Protein 3QU6 (pdb70)

Nearest PDB structures (foldseek):
  3qu6-assembly3_C  TM=1.010E+00  e=2.571E-21  Homo sapiens
  3qu6-assembly2_B  TM=9.952E-01  e=6.550E-20  Homo sapiens
  2pi0-assembly1_A  TM=9.527E-01  e=9.400E-17  Homo sapiens
  2o6g-assembly1_H  TM=9.523E-01  e=8.236E-17  Homo sapiens
  2pi0-assembly1_C  TM=9.568E-01  e=4.904E-16  Homo sapiens

GO terms:
  GO:0005634 nucleus (C, IDA)
  GO:0001216 DNA-binding transcription activator activity (F, IDA)
  GO:0003700 DNA-binding transcription factor activity (F, IDA)
  GO:0009299 mRNA transcription (P, IDA)
  GO:0140374 antiviral innate immune response (P, IDA)
  GO:0032481 positive regulation of type I interferon production (P, IDA)
  GO:0002753 cytoplasmic pattern recognition receptor signaling pathway (P, IDA)
  GO:0005515 protein binding (F, IDA)
  GO:0000785 chromatin (C, IDA)
  GO:0034142 toll-like receptor 4 signaling pathway (P, IDA)
  GO:0005737 cytoplasm (C, IDA)
  GO:0042803 protein homodimerization activity (F, IDA)
  GO:0043565 sequence-specific DNA binding (F, IDA)
  GO:0003700 DNA-binding transcription factor activity (F, IC)
  GO:0140896 cGAS/STING signaling pathway (P, TAS)
  GO:0001228 DNA-binding transcription activator activity, RNA polymerase II-specific (F, TAS)
  GO:1900017 positive regulation of cytokine production involved in inflammatory response (P, TAS)
  GO:0000978 RNA polymerase II cis-regulatory region sequence-specific DNA binding (F, IDA)
  GO:0000981 DNA-binding transcription factor activity, RNA polymerase II-specific (F, IDA)
  GO:0045944 positive regulation of transcription by RNA polymerase II (P, IDA)

Organism: Homo sapiens (NCBI:txid9606)

Radius of gyration: 22.04 Å; Cα contacts (8 Å, |Δi|>4): 450; chains: 3; bounding box: 54×50×56 Å

InterPro domains:
  IPR001346 Interferon regulatory factor, DNA-binding domain [PF00605] (8-110)
  IPR001346 Interferon regulatory factor, DNA-binding domain [PR00267] (7-26)
  IPR001346 Interferon regulatory factor, DNA-binding domain [PR00267] (33-46)
  IPR001346 Interferon regulatory factor, DNA-binding domain [PR00267] (50-67)
  IPR001346 Interferon regulatory factor, DNA-binding domain [PR00267] (73-95)
  IPR001346 Interferon regulatory factor, DNA-binding domain [PS51507] (5-111)
  IPR001346 Interferon regulatory factor, DNA-binding domain [SM00348] (1-112)
  IPR001346 Interferon regulatory factor, DNA-binding domain [cd00103] (5-110)
  IPR008984 SMAD/FHA domain superfamily [SSF49879] (189-426)
  IPR017855 SMAD-like domain superfamily [G3DSA:2.60.200.10] (187-427)
  IPR019471 Interferon regulatory factor-3 [PF10401] (202-379)
  IPR019471 Interferon regulatory factor-3 [SM01243] (201-380)
  IPR019817 Interferon regulatory factor, conserved site [PS00601] (26-58)
  IPR036388 Winged helix-like DNA-binding domain superfamily [G3DSA:1.10.10.10] (1-111)
  IPR036390 Winged helix DNA-binding domain superfamily [SSF46785] (4-111)

Secondary structure (P-SEA, 3-state):
ccccaaaaaaaaaaccccccccccccccccccccccccccaaaaaaaaacccccccccccaaaaaaaaaaaaaacccccccccccccccccbbbbbcc/cccaaaaaaaaaaaccccccccccccccccccccccccccaaaaaaaaacccccccccccaaaaaaaaaaaaaacccccccccccccccccbbbbbcc/cccaaaaaaaaaaacccccccccccccccccccccccccaaaaaaaaacccccccccccaaaaaaaaaaaaaccccccccccccccccccbbbbbcc

Sequence (293 aa):
KPRILPWLVSQLDLGQLEGVAWVNKSRTRFRIPWKHEDFGIFQAWAEATGAYVPGRDKPDLPTWKRNFRSAMNRKEGLRLAED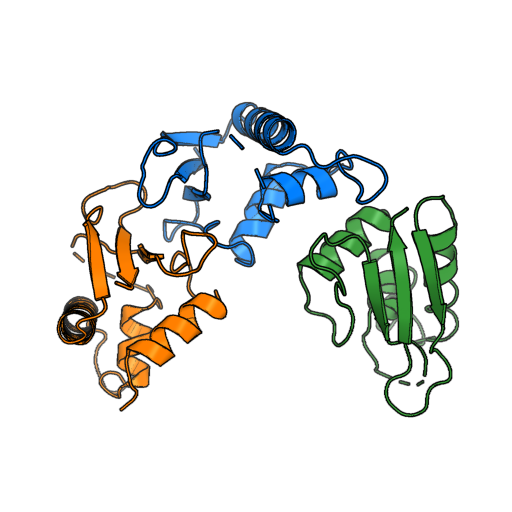RSKDPHDPHKIYEFVKPRILPWLVSQLDLGQLEGVAWVNKSRTRFRIPWKHEDFGIFQAWAEATGAYVPGRDKPDLPTWKRNFRSAMNRKEGLRLAEDRSKDPHDPHKIYEFVKPRILPWLVSQLDLGQLEGVAWVNKSRTRFRIPWKEDFGIFQAWAEATGAYVPGRDKPDLPTWKRRNFRSAMNRKEGLRLAEDRSKDPHDPHKIYEFV

Solvent-accessible surface area: 16166 Å² total; per-residue (Å²): 127,56,157,9,39,79,36,0,51,48,32,6,76,94,32,92,33,102,8,5,8,8,29,28,148,84,119,52,42,0,5,0,45,9,62,165,134,94,51,19,3,8,20,21,16,4,13,34,59,30,53,13,11,4,35,145,48,82,106,58,66,88,35,17,35,139,62,0,76,56,24,0,80,202,52,165,26,15,125,59,14,20,81,58,4,136,22,106,56,1,29,2,7,0,2,38,51,126,129,58,132,11,50,78,36,0,51,50,40,7,76,114,32,122,31,102,8,5,10,9,28,29,114,80,121,53,51,0,5,0,45,6,107,110,110,67,146,21,3,10,22,24,19,5,78,42,44,38,59,19,63,91,82,151,47,81,103,60,55,86,36,20,26,126,64,0,100,55,24,3,94,192,49,169,29,19,120,77,16,20,87,67,8,99,19,102,49,2,26,1,21,0,16,43,52,115,140,49,184,26,31,32,34,0,3,51,35,7,60,71,47,127,34,173,30,4,45,41,64,36,96,68,72,32,81,0,48,0,46,12,107,163,104,136,21,1,17,19,26,15,5,75,48,61,39,54,18,64,90,85,149,44,87,93,59,57,99,38,18,34,152,56,0,113,65,25,4,97,79,174,95,22,22,117,80,40,74,81,67,10,188,44,117,161,68,40,24,6,19,12,31,5,85

B-factor: mean 37.5, std 9.65, range [16.89, 73.1]

CATH classification: 1.10.10.10

Structure (mmCIF, N/CA/C/O backbone):
data_3QU6
#
_entry.id   3QU6
#
_cell.length_a   64.908
_cell.length_b   64.908
_cell.length_c   157.621
_cell.angle_alpha   90.00
_cell.angle_beta   90.00
_cell.angle_gamma   120.00
#
_symmetry.space_group_name_H-M   'P 32 2 1'
#
loop_
_entity.id
_entity.type
_entity.pdbx_description
1 polymer 'IRF3 protein'
2 non-polymer 'ZINC ION'
3 non-polymer 'CHLORIDE ION'
4 non-polymer 'SODIUM ION'
5 water water
#
loop_
_atom_site.group_PDB
_atom_site.id
_atom_site.type_symbol
_atom_site.label_atom_id
_atom_site.label_alt_id
_atom_site.label_comp_id
_atom_site.label_asym_id
_atom_site.label_entity_id
_atom_site.label_seq_id
_atom_site.pdbx_PDB_ins_code
_atom_site.Cartn_x
_atom_site.Cartn_y
_atom_site.Cartn_z
_atom_site.occupancy
_atom_site.B_iso_or_equiv
_atom_site.auth_seq_id
_atom_site.auth_comp_id
_atom_site.auth_asym_id
_atom_site.auth_atom_id
_atom_site.pdbx_PDB_model_num
ATOM 1 C CA . LYS A 1 8 ? 19.725 25.446 30.524 1.00 49.48 5 LYS A CA 1
ATOM 2 C C . LYS A 1 8 ? 20.989 24.591 30.395 1.00 55.99 5 LYS A C 1
ATOM 3 O O . LYS A 1 8 ? 22.012 24.897 31.014 1.00 54.13 5 LYS A O 1
ATOM 5 N N . PRO A 1 9 ? 20.926 23.519 29.580 1.00 50.08 6 PRO A N 1
ATOM 6 C CA . PRO A 1 9 ? 22.053 22.581 29.482 1.00 44.88 6 PRO A CA 1
ATOM 7 C C . PRO A 1 9 ? 23.187 23.167 28.674 1.00 39.25 6 PRO A C 1
ATOM 8 O O . PRO A 1 9 ? 22.958 24.032 27.827 1.00 38.11 6 PRO A O 1
ATOM 12 N N . ARG A 1 10 ? 24.397 22.692 28.941 1.00 36.98 7 ARG A N 1
ATOM 13 C CA . ARG A 1 10 ? 25.571 23.131 28.211 1.00 34.92 7 ARG A CA 1
ATOM 14 C C . ARG A 1 10 ? 25.949 22.051 27.217 1.00 33.80 7 ARG A C 1
ATOM 15 O O . ARG A 1 10 ? 25.945 20.860 27.529 1.00 33.29 7 ARG A O 1
ATOM 23 N N . ILE A 1 11 ? 26.280 22.482 26.013 1.00 35.53 8 ILE A N 1
ATOM 24 C CA . ILE A 1 11 ? 26.470 21.580 24.905 1.00 32.35 8 ILE A CA 1
ATOM 25 C C . ILE A 1 11 ? 27.535 20.512 25.166 1.00 32.16 8 ILE A C 1
ATOM 26 O O . ILE A 1 11 ? 27.332 19.351 24.816 1.00 29.77 8 ILE A O 1
ATOM 31 N N . LEU A 1 12 ? 28.662 20.881 25.775 1.00 28.87 9 LEU A N 1
ATOM 32 C CA . LEU A 1 12 ? 29.759 19.918 25.927 1.00 28.14 9 LEU A CA 1
ATOM 33 C C . LEU A 1 12 ? 29.477 18.710 26.841 1.00 31.32 9 LEU A C 1
ATOM 34 O O . LEU A 1 12 ? 29.672 17.563 26.430 1.00 27.54 9 LEU A O 1
ATOM 39 N N . PRO A 1 13 ? 29.063 18.962 28.095 1.00 32.91 10 PRO A N 1
ATOM 40 C CA . PRO A 1 13 ? 28.731 17.840 28.987 1.00 28.32 10 PRO A CA 1
ATOM 41 C C . PRO A 1 13 ? 27.569 17.008 28.448 1.00 26.19 10 PRO A C 1
ATOM 42 O O . PRO A 1 13 ? 27.558 15.770 28.594 1.00 20.37 10 PRO A O 1
ATOM 46 N N . TRP A 1 14 ? 26.604 17.694 27.837 1.00 24.52 11 TRP A N 1
ATOM 47 C CA . TRP A 1 14 ? 25.414 17.048 27.266 1.00 27.79 11 TRP A CA 1
ATOM 48 C C . TRP A 1 14 ? 25.808 16.159 26.100 1.00 25.35 11 TRP A C 1
ATOM 49 O O . TRP A 1 14 ? 25.299 15.061 25.947 1.00 26.73 11 TRP A O 1
ATOM 60 N N . LEU A 1 15 ? 26.746 16.640 25.301 1.00 23.87 12 LEU A N 1
ATOM 61 C CA . LEU A 1 15 ? 27.191 15.923 24.126 1.00 27.47 12 LEU A CA 1
ATOM 62 C C . LEU A 1 15 ? 27.982 14.690 24.550 1.00 25.23 12 LEU A C 1
ATOM 63 O O . LEU A 1 15 ? 27.751 13.591 24.067 1.00 21.09 12 LEU A O 1
ATOM 68 N N . VAL A 1 16 ? 28.922 14.883 25.461 1.00 23.01 13 VAL A N 1
ATOM 69 C CA . VAL A 1 16 ? 29.728 13.780 25.941 1.00 23.62 13 VAL A CA 1
ATOM 70 C C . VAL A 1 16 ? 28.835 12.706 26.548 1.00 22.98 13 VAL A C 1
ATOM 71 O O . VAL A 1 16 ? 29.092 11.523 26.424 1.00 23.23 13 VAL A O 1
ATOM 75 N N . SER A 1 17 ? 27.769 13.128 27.199 1.00 22.73 14 SER A N 1
ATOM 76 C CA . SER A 1 17 ? 26.861 12.172 27.796 1.00 24.83 14 SER A CA 1
ATOM 77 C C . SER A 1 17 ? 26.113 11.393 26.707 1.00 26.17 14 SER A C 1
ATOM 78 O O . SER A 1 17 ? 26.070 10.164 26.755 1.00 27.59 14 SER A O 1
ATOM 81 N N . GLN A 1 18 ? 25.549 12.094 25.719 1.00 24.10 15 GLN A N 1
ATOM 82 C CA . GLN A 1 18 ? 24.865 11.433 24.600 1.00 23.51 15 GLN A CA 1
ATOM 83 C C . GLN A 1 18 ? 25.763 10.381 23.950 1.00 23.26 15 GLN A C 1
ATOM 84 O O . GLN A 1 18 ? 25.303 9.314 23.574 1.00 24.88 15 GLN A O 1
ATOM 90 N N . LEU A 1 19 ? 27.048 10.690 23.844 1.00 20.76 16 LEU A N 1
ATOM 91 C CA . LEU A 1 19 ? 28.004 9.827 23.183 1.00 20.04 16 LEU A CA 1
ATOM 92 C C . LEU A 1 19 ? 28.371 8.620 24.023 1.00 24.87 16 LEU A C 1
ATOM 93 O O . LEU A 1 19 ? 28.502 7.533 23.480 1.00 27.32 16 LEU A O 1
ATOM 98 N N . ASP A 1 20 ? 28.557 8.816 25.330 1.00 22.24 17 ASP A N 1
ATOM 99 C CA . ASP A 1 20 ? 28.881 7.725 26.257 1.00 28.14 17 ASP A CA 1
ATOM 100 C C . ASP A 1 20 ? 27.735 6.736 26.313 1.00 24.80 17 ASP A C 1
ATOM 101 O O . ASP A 1 20 ? 27.968 5.527 26.320 1.00 25.45 17 ASP A O 1
ATOM 106 N N . LEU A 1 21 ? 26.506 7.258 26.348 1.00 22.88 18 LEU A N 1
ATOM 107 C CA . LEU A 1 21 ? 25.294 6.437 26.344 1.00 24.00 18 LEU A CA 1
ATOM 108 C C . LEU A 1 21 ? 25.102 5.636 25.054 1.00 28.42 18 LEU A C 1
ATOM 109 O O . LEU A 1 21 ? 24.634 4.498 25.085 1.00 27.77 18 LEU A O 1
ATOM 114 N N . GLY A 1 22 ? 25.431 6.237 23.916 1.00 24.28 19 GLY A N 1
ATOM 115 C CA . GLY A 1 22 ? 25.404 5.517 22.655 1.00 26.26 19 GLY A CA 1
ATOM 116 C C . GLY A 1 22 ? 24.022 5.103 22.167 1.00 26.65 19 GLY A C 1
ATOM 117 O O . GLY A 1 22 ? 23.885 4.111 21.467 1.00 30.51 19 GLY A O 1
ATOM 118 N N . GLN A 1 23 ? 23.003 5.876 22.517 1.00 27.82 20 GLN A N 1
ATOM 119 C CA . GLN A 1 23 ? 21.626 5.567 22.145 1.00 33.90 20 GLN A CA 1
ATOM 120 C C . GLN A 1 23 ? 21.156 6.208 20.838 1.00 38.69 20 GLN A C 1
ATOM 121 O O . GLN A 1 23 ? 20.058 5.909 20.362 1.00 36.06 20 GLN A O 1
ATOM 127 N N . LEU A 1 24 ? 21.958 7.102 20.270 1.00 32.67 21 LEU A N 1
ATOM 128 C CA . LEU A 1 24 ? 21.571 7.769 19.026 1.00 30.31 21 LEU A CA 1
ATOM 129 C C . LEU A 1 24 ? 22.286 7.121 17.844 1.00 26.23 21 LEU A C 1
ATOM 130 O O . LEU A 1 24 ? 23.507 7.032 17.810 1.00 26.92 21 LEU A O 1
ATOM 135 N N . GLU A 1 25 ? 21.514 6.674 16.877 1.00 26.65 22 GLU A N 1
ATOM 136 C CA . GLU A 1 25 ? 22.051 5.978 15.730 1.00 30.08 22 GLU A CA 1
ATOM 137 C C . GLU A 1 25 ? 23.019 6.872 14.957 1.00 29.30 22 GLU A C 1
ATOM 138 O O . GLU A 1 25 ? 22.667 7.993 14.576 1.00 22.32 22 GLU A O 1
ATOM 144 N N . GLY A 1 26 ? 24.230 6.356 14.722 1.00 27.22 23 GLY A N 1
ATOM 145 C CA . GLY A 1 26 ? 25.231 7.044 13.925 1.00 23.03 23 GLY A CA 1
ATOM 146 C C . GLY A 1 26 ? 26.005 8.064 14.739 1.00 23.25 23 GLY A C 1
ATOM 147 O O . GLY A 1 26 ? 27.018 8.586 14.270 1.00 19.47 23 GLY A O 1
ATOM 148 N N . VAL A 1 27 ? 25.536 8.346 15.958 1.00 22.52 24 VAL A N 1
ATOM 149 C CA . VAL A 1 27 ? 26.225 9.301 16.838 1.00 26.06 24 VAL A CA 1
ATOM 150 C C . VAL A 1 27 ? 27.168 8.549 17.781 1.00 22.03 24 VAL A C 1
ATOM 151 O O . VAL A 1 27 ? 26.732 7.874 18.706 1.00 23.85 24 VAL A O 1
ATOM 155 N N . ALA A 1 28 ? 28.463 8.662 17.539 1.00 17.58 25 ALA A N 1
ATOM 156 C CA . ALA A 1 28 ? 29.396 7.777 18.207 1.00 21.91 25 ALA A CA 1
ATOM 157 C C . ALA A 1 28 ? 30.795 8.364 18.298 1.00 25.12 25 ALA A C 1
ATOM 158 O O . ALA A 1 28 ? 31.207 9.101 17.419 1.00 22.64 25 ALA A O 1
ATOM 160 N N . TRP A 1 29 ? 31.524 8.009 19.351 1.00 22.87 26 TRP A N 1
ATOM 161 C CA . TRP A 1 29 ? 32.963 8.196 19.400 1.00 22.93 26 TRP A CA 1
ATOM 162 C C . TRP A 1 29 ? 33.585 7.407 18.264 1.00 27.83 26 TRP A C 1
ATOM 163 O O . TRP A 1 29 ? 33.116 6.317 17.934 1.00 29.74 26 TRP A O 1
ATOM 174 N N . VAL A 1 30 ? 34.580 7.977 17.602 1.00 23.19 27 VAL A N 1
ATOM 175 C CA . VAL A 1 30 ? 35.338 7.219 16.612 1.00 28.98 27 VAL A CA 1
ATOM 176 C C . VAL A 1 30 ? 36.770 6.842 16.994 1.00 29.11 27 VAL A C 1
ATOM 177 O O . VAL A 1 30 ? 37.453 6.161 16.243 1.00 30.54 27 VAL A O 1
ATOM 181 N N . ASN A 1 31 ? 37.236 7.305 18.142 1.00 29.06 28 ASN A N 1
ATOM 182 C CA . ASN A 1 31 ? 38.541 6.863 18.618 1.00 31.97 28 ASN A CA 1
ATOM 183 C C . ASN A 1 31 ? 38.484 6.307 20.040 1.00 30.91 28 ASN A C 1
ATOM 184 O O . ASN A 1 31 ? 37.520 6.523 20.769 1.00 30.41 28 ASN A O 1
ATOM 189 N N . LYS A 1 32 ? 39.500 5.553 20.427 1.00 31.86 29 LYS A N 1
ATOM 190 C CA . LYS A 1 32 ? 39.431 4.863 21.706 1.00 37.25 29 LYS A CA 1
ATOM 191 C C . LYS A 1 32 ? 39.571 5.831 22.875 1.00 34.11 29 LYS A C 1
ATOM 192 O O . LYS A 1 32 ? 39.005 5.611 23.939 1.00 32.67 29 LYS A O 1
ATOM 198 N N . SER A 1 33 ? 40.306 6.916 22.666 1.00 33.41 30 SER A N 1
ATOM 199 C CA . SER A 1 33 ? 40.496 7.893 23.729 1.00 36.00 30 SER A CA 1
ATOM 200 C C . SER A 1 33 ? 39.265 8.784 23.931 1.00 32.21 30 SER A C 1
ATOM 201 O O . SER A 1 33 ? 39.176 9.499 24.920 1.00 31.00 30 SER A O 1
ATOM 204 N N . ARG A 1 34 ? 38.315 8.708 23.004 1.00 27.79 31 ARG A N 1
ATOM 205 C CA . ARG A 1 34 ? 37.073 9.474 23.082 1.00 28.13 31 ARG A CA 1
ATOM 206 C C . ARG A 1 34 ? 37.308 10.980 23.096 1.00 32.97 31 ARG A C 1
ATOM 207 O O . ARG A 1 34 ? 36.748 11.702 23.932 1.00 31.35 31 ARG A O 1
ATOM 215 N N . THR A 1 35 ? 38.200 11.431 22.224 1.00 29.77 32 THR A N 1
ATOM 216 C CA . THR A 1 35 ? 38.270 12.832 21.865 1.00 31.15 32 THR A CA 1
ATOM 217 C C . THR A 1 35 ? 37.661 13.179 20.500 1.00 29.68 32 THR A C 1
ATOM 218 O O . THR A 1 35 ? 37.601 14.349 20.134 1.00 32.25 32 THR A O 1
ATOM 222 N N . ARG A 1 36 ? 37.201 12.177 19.757 1.00 26.45 33 ARG A N 1
ATOM 223 C CA . ARG A 1 36 ? 36.689 12.409 18.410 1.00 25.52 33 ARG A CA 1
ATOM 224 C C . ARG A 1 36 ? 35.386 11.632 18.119 1.00 25.82 33 ARG A C 1
ATOM 225 O O . ARG A 1 36 ? 35.291 10.450 18.401 1.00 25.27 33 ARG A O 1
ATOM 233 N N . PHE A 1 37 ? 34.395 12.302 17.534 1.00 26.62 34 PHE A N 1
ATOM 234 C CA . PHE A 1 37 ? 33.088 11.696 17.300 1.00 23.10 34 PHE A CA 1
ATOM 235 C C . PHE A 1 37 ? 32.374 12.088 15.992 1.00 20.86 34 PHE A C 1
ATOM 236 O O . PHE A 1 37 ? 32.683 13.098 15.364 1.00 24.37 34 PHE A O 1
ATOM 244 N N . ARG A 1 38 ? 31.384 11.281 15.626 1.00 22.09 35 ARG A N 1
ATOM 245 C CA . ARG A 1 38 ? 30.671 11.376 14.357 1.00 22.45 35 ARG A CA 1
ATOM 246 C C . ARG A 1 38 ? 29.259 11.837 14.599 1.00 21.64 35 ARG A C 1
ATOM 247 O O . ARG A 1 38 ? 28.632 11.413 15.560 1.00 23.01 35 ARG A O 1
ATOM 255 N N . ILE A 1 39 ? 28.783 12.746 13.756 1.00 24.72 36 ILE A N 1
ATOM 256 C CA . ILE A 1 39 ? 27.376 13.134 13.700 1.00 25.79 36 ILE A CA 1
ATOM 257 C C . ILE A 1 39 ? 26.803 12.859 12.294 1.00 28.89 36 ILE A C 1
ATOM 258 O O . ILE A 1 39 ? 27.307 13.418 11.329 1.00 27.36 36 ILE A O 1
ATOM 263 N N . PRO A 1 40 ? 25.767 12.001 12.160 1.00 27.22 37 PRO A N 1
ATOM 264 C CA . PRO A 1 40 ? 25.232 11.859 10.800 1.00 27.84 37 PRO A CA 1
ATOM 265 C C . PRO A 1 40 ? 24.688 13.208 10.325 1.00 30.99 37 PRO A C 1
ATOM 266 O O . PRO A 1 40 ? 23.930 13.828 11.068 1.00 34.94 37 PRO A O 1
ATOM 270 N N . TRP A 1 41 ? 25.084 13.675 9.143 1.00 31.39 38 TRP A N 1
ATOM 271 C CA . TRP A 1 41 ? 24.705 15.022 8.720 1.00 37.00 38 TRP A CA 1
ATOM 272 C C . TRP A 1 41 ? 24.336 15.117 7.234 1.00 38.03 38 TRP A C 1
ATOM 273 O O . TRP A 1 41 ? 25.203 14.980 6.373 1.00 37.94 38 TRP A O 1
ATOM 284 N N . LYS A 1 42 ? 23.083 15.422 6.921 1.00 43.66 39 LYS A N 1
ATOM 285 C CA . LYS A 1 42 ? 22.693 15.523 5.512 1.00 50.50 39 LYS A CA 1
ATOM 286 C C . LYS A 1 42 ? 22.246 16.926 5.074 1.00 59.28 39 LYS A C 1
ATOM 287 O O . LYS A 1 42 ? 21.155 17.368 5.444 1.00 61.91 39 LYS A O 1
ATOM 289 N N . HIS A 1 43 ? 23.074 17.603 4.267 1.00 59.16 40 HIS A N 1
ATOM 290 C CA . HIS A 1 43 ? 22.667 18.840 3.588 1.00 59.84 40 HIS A CA 1
ATOM 291 C C . HIS A 1 43 ? 21.305 18.669 2.908 1.00 62.27 40 HIS A C 1
ATOM 292 O O . HIS A 1 43 ? 20.538 19.624 2.759 1.00 68.62 40 HIS A O 1
ATOM 299 N N . GLU A 1 52 ? 10.967 12.671 10.995 1.00 53.99 49 GLU A N 1
ATOM 300 C CA . GLU A 1 52 ? 11.216 11.243 11.206 1.00 51.25 49 GLU A CA 1
ATOM 30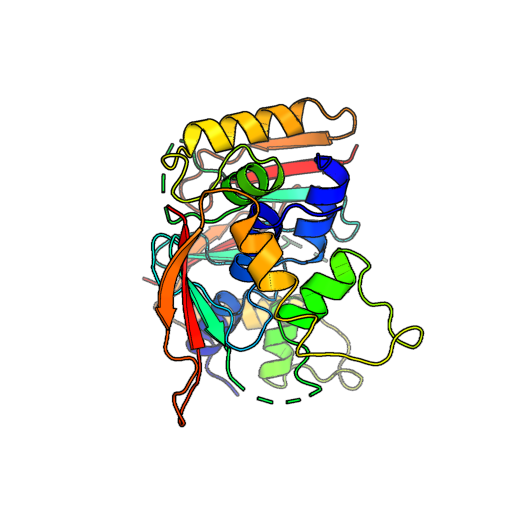1 C C . GLU A 1 52 ? 12.657 10.939 11.614 1.00 48.39 49 GLU A C 1
ATOM 302 O O . GLU A 1 52 ? 12.994 9.783 11.862 1.00 59.93 49 GLU A O 1
ATOM 304 N N . ASP A 1 53 ? 13.504 11.963 11.678 1.00 44.39 50 ASP A N 1
ATOM 305 C CA . ASP A 1 53 ? 14.900 11.792 12.079 1.00 40.51 50 ASP A CA 1
ATOM 306 C C . ASP A 1 53 ? 14.965 11.289 13.532 1.00 41.07 50 ASP A C 1
ATOM 307 O O . ASP A 1 53 ? 15.480 10.203 13.823 1.00 38.74 50 ASP A O 1
ATOM 312 N N . PHE A 1 54 ? 14.411 12.085 14.441 1.00 40.47 51 PHE A N 1
ATOM 313 C CA . PHE A 1 54 ? 14.593 11.891 15.882 1.00 38.65 51 PHE A CA 1
ATOM 314 C C . PHE A 1 54 ? 16.062 11.703 16.314 1.00 34.73 51 PHE A C 1
ATOM 315 O O . PHE A 1 54 ? 16.365 10.946 17.226 1.00 33.70 51 PHE A O 1
ATOM 323 N N . GLY A 1 55 ? 16.963 12.429 15.668 1.00 31.60 52 GLY A N 1
ATOM 324 C CA . GLY A 1 55 ? 18.385 12.356 15.974 1.00 34.03 52 GLY A CA 1
ATOM 325 C C . GLY A 1 55 ? 18.859 13.456 16.914 1.00 29.60 52 GLY A C 1
ATOM 326 O O . GLY A 1 55 ? 18.066 14.030 17.666 1.00 25.59 52 GLY A O 1
ATOM 327 N N . ILE A 1 56 ? 20.157 13.744 16.868 1.00 26.86 53 ILE A N 1
ATOM 328 C CA . ILE A 1 56 ? 20.767 14.653 17.826 1.00 27.59 53 ILE A CA 1
ATOM 329 C C . ILE A 1 56 ? 20.297 16.116 17.699 1.00 28.60 53 ILE A C 1
ATOM 330 O O . ILE A 1 56 ? 20.266 16.844 18.691 1.00 23.14 53 ILE A O 1
ATOM 335 N N . PHE A 1 57 ? 19.936 16.542 16.489 1.00 25.19 54 PHE A N 1
ATOM 336 C CA . PHE A 1 57 ? 19.465 17.910 16.292 1.00 25.71 54 PHE A CA 1
ATOM 337 C C . PHE A 1 57 ? 18.173 18.142 17.053 1.00 27.18 54 PHE A C 1
ATOM 338 O O . PHE A 1 57 ? 18.028 19.150 17.745 1.00 31.44 54 PHE A O 1
ATOM 346 N N . GLN A 1 58 ? 17.239 17.207 16.952 1.00 25.66 55 GLN A N 1
ATOM 347 C CA . GLN A 1 58 ? 15.957 17.388 17.613 1.00 26.53 55 GLN A CA 1
ATOM 348 C C . GLN A 1 58 ? 16.120 17.161 19.121 1.00 26.12 55 GLN A C 1
ATOM 349 O O . GLN A 1 58 ? 15.525 17.866 19.938 1.00 24.06 55 GLN A O 1
ATOM 355 N N . ALA A 1 59 ? 16.965 16.199 19.481 1.00 24.70 56 ALA A N 1
ATOM 356 C CA . ALA A 1 59 ? 17.250 15.926 20.882 1.00 23.98 56 ALA A CA 1
ATOM 357 C C . ALA A 1 59 ? 17.785 17.169 21.582 1.00 22.17 56 ALA A C 1
ATOM 358 O O . ALA A 1 59 ? 17.353 17.489 22.678 1.00 23.52 56 ALA A O 1
ATOM 360 N N . TRP A 1 60 ? 18.729 17.861 20.937 1.00 28.07 57 TRP A N 1
ATOM 361 C CA . TRP A 1 60 ? 19.295 19.111 21.456 1.00 27.12 57 TRP A CA 1
ATOM 362 C C . TRP A 1 60 ? 18.248 20.230 21.540 1.00 28.25 57 TRP A C 1
ATOM 363 O O . TRP A 1 60 ? 18.237 20.982 22.507 1.00 31.82 57 TRP A O 1
ATOM 374 N N . ALA A 1 61 ? 17.363 20.318 20.546 1.00 27.09 58 ALA A N 1
ATOM 375 C CA . ALA A 1 61 ? 16.273 21.303 20.551 1.00 29.49 58 ALA A CA 1
ATOM 376 C C . ALA A 1 61 ? 15.332 21.076 21.714 1.00 31.19 58 ALA A C 1
ATOM 377 O O . ALA A 1 61 ? 14.845 22.022 22.331 1.00 32.40 58 ALA A O 1
ATOM 379 N N . GLU A 1 62 ? 15.062 19.813 22.003 1.00 30.27 59 GLU A N 1
ATOM 380 C CA . GLU A 1 62 ? 14.200 19.482 23.119 1.00 28.81 59 GLU A CA 1
ATOM 381 C C . GLU A 1 62 ? 14.899 19.760 24.456 1.00 25.96 59 GLU A C 1
ATOM 382 O O . GLU A 1 62 ? 14.286 20.273 25.380 1.00 31.36 59 GLU A O 1
ATOM 388 N N . ALA A 1 63 ? 16.179 19.420 24.554 1.00 26.04 60 ALA A N 1
ATOM 389 C CA . ALA A 1 63 ? 16.932 19.665 25.779 1.00 31.02 60 ALA A CA 1
ATOM 390 C C . ALA A 1 63 ? 17.028 21.159 26.094 1.00 33.97 60 ALA A C 1
ATOM 391 O O . ALA A 1 63 ? 16.934 21.542 27.250 1.00 37.07 60 ALA A O 1
ATOM 393 N N . THR A 1 64 ? 17.209 21.990 25.066 1.00 34.03 61 THR A N 1
ATOM 394 C CA . THR A 1 64 ? 17.311 23.445 25.237 1.00 37.03 61 THR A CA 1
ATOM 395 C C . THR A 1 64 ? 15.956 24.153 25.261 1.00 41.35 61 THR A C 1
ATOM 396 O O . THR A 1 64 ? 15.908 25.376 25.338 1.00 41.54 61 THR A O 1
ATOM 400 N N . GLY A 1 65 ? 14.862 23.399 25.169 1.00 36.80 62 GLY A N 1
ATOM 401 C CA . GLY A 1 65 ? 13.545 24.004 25.208 1.00 32.32 62 GLY A CA 1
ATOM 402 C C . GLY A 1 65 ? 13.136 24.726 23.931 1.00 37.42 62 GLY A C 1
ATOM 403 O O . GLY A 1 65 ? 12.049 25.293 23.861 1.00 40.58 62 GLY A O 1
ATOM 404 N N . ALA A 1 66 ? 13.997 24.703 22.919 1.00 39.06 63 ALA A N 1
ATOM 405 C CA . ALA A 1 66 ? 13.673 25.298 21.617 1.00 40.95 63 ALA A CA 1
ATOM 406 C C . ALA A 1 66 ? 12.576 24.528 20.870 1.00 39.41 63 ALA A C 1
ATOM 407 O O . ALA A 1 66 ? 11.927 25.068 19.978 1.00 40.53 63 ALA A O 1
ATOM 409 N N . TYR A 1 67 ? 12.390 23.257 21.217 1.00 40.38 64 TYR A N 1
ATOM 410 C CA . TYR A 1 67 ? 11.303 22.474 20.638 1.00 34.58 64 TYR A CA 1
ATOM 411 C C . TYR A 1 67 ? 10.534 21.717 21.693 1.00 37.53 64 TYR A C 1
ATOM 412 O O . TYR A 1 67 ? 11.097 20.889 22.419 1.00 34.27 64 TYR A O 1
ATOM 421 N N . VAL A 1 68 ? 9.249 22.044 21.787 1.00 35.84 65 VAL A N 1
ATOM 422 C CA . VAL A 1 68 ? 8.275 21.260 22.522 1.00 37.26 65 VAL A CA 1
ATOM 423 C C . VAL A 1 68 ? 7.249 20.663 21.562 1.00 39.08 65 VAL A C 1
ATOM 424 O O . VAL A 1 68 ? 6.639 21.382 20.778 1.00 36.86 65 VAL A O 1
ATOM 428 N N . PRO A 1 69 ? 7.093 19.333 21.589 1.00 40.53 66 PRO A N 1
ATOM 429 C CA . PRO A 1 69 ? 6.188 18.632 20.672 1.00 38.85 66 PRO A CA 1
ATOM 430 C C . PRO A 1 69 ? 4.773 19.169 20.794 1.00 38.17 66 PRO A C 1
ATOM 431 O O . PRO A 1 69 ? 4.302 19.352 21.910 1.00 41.52 66 PRO A O 1
ATOM 435 N N . GLY A 1 70 ? 4.123 19.449 19.671 1.00 40.97 67 GLY A N 1
ATOM 436 C CA . GLY A 1 70 ? 2.763 19.964 19.687 1.00 46.77 67 GLY A CA 1
ATOM 437 C C . GLY A 1 70 ? 2.638 21.461 19.966 1.00 51.04 67 GLY A C 1
ATOM 438 O O . GLY A 1 70 ? 1.629 22.072 19.623 1.00 54.28 67 GLY A O 1
ATOM 439 N N . ARG A 1 71 ? 3.655 22.059 20.588 1.00 54.18 68 ARG A N 1
ATOM 440 C CA . ARG A 1 71 ? 3.702 23.517 20.760 1.00 50.33 68 ARG A CA 1
ATOM 441 C C . ARG A 1 71 ? 4.266 24.190 19.519 1.00 52.08 68 ARG A C 1
ATOM 442 O O . ARG A 1 71 ? 3.768 25.221 19.059 1.00 52.25 68 ARG A O 1
ATOM 450 N N . ASP A 1 72 ? 5.319 23.586 18.986 1.00 50.83 69 ASP A N 1
ATOM 451 C CA . ASP A 1 72 ? 6.035 24.121 17.842 1.00 48.23 69 ASP A CA 1
ATOM 452 C C . ASP A 1 72 ? 5.845 23.160 16.677 1.00 44.82 69 ASP A C 1
ATOM 453 O O . ASP A 1 72 ? 5.525 21.993 16.875 1.00 45.85 69 ASP A O 1
ATOM 458 N N . LYS A 1 73 ? 5.993 23.661 15.459 1.00 45.58 70 LYS A N 1
ATOM 459 C CA . LYS A 1 73 ? 5.991 22.796 14.295 1.00 43.42 70 LYS A CA 1
ATOM 460 C C . LYS A 1 73 ? 7.414 22.297 14.080 1.00 43.15 70 LYS A C 1
ATOM 461 O O . LYS A 1 73 ? 8.372 23.009 14.351 1.00 42.79 70 LYS A O 1
ATOM 463 N N . PRO A 1 74 ? 7.559 21.058 13.612 1.00 42.95 71 PRO A N 1
ATOM 464 C CA . PRO A 1 74 ? 8.909 20.524 13.409 1.00 40.04 71 PRO A CA 1
ATOM 465 C C . PRO A 1 74 ? 9.730 21.408 12.466 1.00 41.48 71 PRO A C 1
ATOM 466 O O . PRO A 1 74 ? 9.254 21.711 11.373 1.00 39.92 71 PRO A O 1
ATOM 470 N N . ASP A 1 75 ? 10.924 21.837 12.881 1.00 36.65 72 ASP A N 1
ATOM 471 C CA . ASP A 1 75 ? 11.793 22.566 11.974 1.00 35.60 72 ASP A CA 1
ATOM 472 C C . ASP A 1 75 ? 13.237 22.037 12.010 1.00 34.31 72 ASP A C 1
ATOM 473 O O . ASP A 1 75 ? 14.068 22.519 12.773 1.00 34.12 72 ASP A O 1
ATOM 478 N N . LEU A 1 76 ? 13.573 21.157 11.080 1.00 32.48 73 LEU A N 1
ATOM 479 C CA . LEU A 1 76 ? 14.884 20.513 11.090 1.00 34.80 73 LEU A CA 1
ATOM 480 C C . LEU A 1 76 ? 16.042 21.425 10.655 1.00 38.24 73 LEU A C 1
ATOM 481 O O . LEU A 1 76 ? 17.114 21.406 11.254 1.00 37.67 73 LEU A O 1
ATOM 486 N N . PRO A 1 77 ? 15.840 22.206 9.586 1.00 40.84 74 PRO A N 1
ATOM 487 C CA . PRO A 1 77 ? 16.942 23.063 9.138 1.00 42.07 74 PRO A CA 1
ATOM 488 C C . PRO A 1 77 ? 17.357 24.013 10.258 1.00 37.52 74 PRO A C 1
ATOM 489 O O . PRO A 1 77 ? 18.546 24.270 10.459 1.00 39.29 74 PRO A O 1
ATOM 493 N N . THR A 1 78 ? 16.372 24.508 10.994 1.00 35.42 75 THR A N 1
ATOM 494 C CA . THR A 1 78 ? 16.640 25.378 12.131 1.00 39.11 75 THR A CA 1
ATOM 495 C C . THR A 1 78 ? 17.340 24.615 13.252 1.00 36.48 75 THR A C 1
ATOM 496 O O . THR A 1 78 ? 18.275 25.122 13.861 1.00 36.96 75 THR A O 1
ATOM 500 N N . TRP A 1 79 ? 16.881 23.398 13.528 1.00 36.93 76 TRP A N 1
ATOM 501 C CA . TRP A 1 79 ? 17.519 22.582 14.546 1.00 31.83 76 TRP A CA 1
ATOM 502 C C . TRP A 1 79 ? 18.964 22.339 14.166 1.00 29.78 76 TRP A C 1
ATOM 503 O O . TRP A 1 79 ? 19.849 22.409 15.008 1.00 32.63 76 TRP A O 1
ATOM 514 N N . LYS A 1 80 ? 19.208 22.062 12.893 1.00 30.71 77 LYS A N 1
ATOM 515 C CA . LYS A 1 80 ? 20.571 21.826 12.445 1.00 29.82 77 LYS A CA 1
ATOM 516 C C . LYS A 1 80 ? 21.391 23.100 12.539 1.00 37.33 77 LYS A C 1
ATOM 517 O O . LYS A 1 80 ? 22.612 23.050 12.728 1.00 36.97 77 LYS A O 1
ATOM 523 N N . ARG A 1 81 ? 20.724 24.245 12.410 1.00 37.43 78 ARG A N 1
ATOM 524 C CA . ARG A 1 81 ? 21.431 25.516 12.493 1.00 39.63 78 ARG A CA 1
ATOM 525 C C . ARG A 1 81 ? 21.737 25.845 13.950 1.00 35.39 78 ARG A C 1
ATOM 526 O O . ARG A 1 81 ? 22.856 26.211 14.301 1.00 35.89 78 ARG A O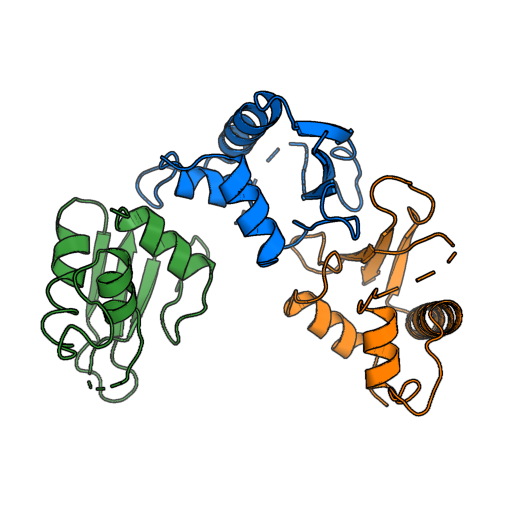 1
ATOM 534 N N . ASN A 1 82 ? 20.745 25.702 14.811 1.00 35.59 79 ASN A N 1
ATOM 535 C CA . ASN A 1 82 ? 20.976 25.977 16.223 1.00 40.19 79 ASN A CA 1
ATOM 536 C C . ASN A 1 82 ? 22.094 25.115 16.789 1.00 39.41 79 ASN A C 1
ATOM 537 O O . ASN A 1 82 ? 22.907 25.579 17.597 1.00 35.27 79 ASN A O 1
ATOM 542 N N . PHE A 1 83 ? 22.129 23.863 16.335 1.00 37.41 80 PHE A N 1
ATOM 543 C CA . PHE A 1 83 ? 23.081 22.882 16.826 1.00 35.04 80 PHE A CA 1
ATOM 544 C C . PHE A 1 83 ? 24.483 23.118 16.275 1.00 36.21 80 PHE A C 1
ATOM 545 O O . PHE A 1 83 ? 25.473 22.947 16.990 1.00 32.59 80 PHE A O 1
ATOM 553 N N . ARG A 1 84 ? 24.572 23.504 15.007 1.00 38.72 81 ARG A N 1
ATOM 554 C CA . ARG A 1 84 ? 25.867 23.877 14.442 1.00 41.78 81 ARG A CA 1
ATOM 555 C C . ARG A 1 84 ? 26.431 25.106 15.160 1.00 39.41 81 ARG A C 1
ATOM 556 O O . ARG A 1 84 ? 27.622 25.167 15.459 1.00 35.82 81 ARG A O 1
ATOM 564 N N . SER A 1 85 ? 25.561 26.074 15.438 1.00 38.72 82 SER A N 1
ATOM 565 C CA . SER A 1 85 ? 25.949 27.292 16.150 1.00 36.21 82 SER A CA 1
ATOM 566 C C . SER A 1 85 ? 26.507 26.989 17.530 1.00 40.28 82 SER A C 1
ATOM 567 O O . SER A 1 85 ? 27.552 27.525 17.907 1.00 45.60 82 SER A O 1
ATOM 570 N N . ALA A 1 86 ? 25.814 26.142 18.290 1.00 35.79 83 ALA A N 1
ATOM 571 C CA . ALA A 1 86 ? 26.237 25.862 19.665 1.00 36.48 83 ALA A CA 1
ATOM 572 C C . ALA A 1 86 ? 27.577 25.125 19.696 1.00 39.79 83 ALA A C 1
ATOM 573 O O . ALA A 1 86 ? 28.381 25.318 20.610 1.00 42.99 83 ALA A O 1
ATOM 575 N N . MET A 1 87 ? 27.821 24.308 18.675 1.00 34.49 84 MET A N 1
ATOM 576 C CA . MET A 1 87 ? 29.058 23.548 18.577 1.00 38.98 84 MET A CA 1
ATOM 577 C C . MET A 1 87 ? 30.258 24.405 18.110 1.00 41.06 84 MET A C 1
ATOM 578 O O . MET A 1 87 ? 31.344 24.339 18.689 1.00 40.54 84 MET A O 1
ATOM 583 N N . ASN A 1 88 ? 30.060 25.207 17.069 1.00 41.39 85 ASN A N 1
ATOM 584 C CA . ASN A 1 88 ? 31.146 26.008 16.507 1.00 39.64 85 ASN A CA 1
ATOM 585 C C . ASN A 1 88 ? 31.671 27.075 17.477 1.00 41.25 85 ASN A C 1
ATOM 586 O O . ASN A 1 88 ? 32.827 27.486 17.385 1.00 43.27 85 ASN A O 1
ATOM 591 N N . ARG A 1 89 ? 30.827 27.504 18.411 1.00 39.98 86 ARG A N 1
ATOM 592 C CA . ARG A 1 89 ? 31.221 28.471 19.436 1.00 42.66 86 ARG A CA 1
ATOM 593 C C . ARG A 1 89 ? 32.149 27.923 20.521 1.00 44.28 86 ARG A C 1
ATOM 594 O O . ARG A 1 89 ? 32.841 28.691 21.186 1.00 44.94 86 ARG A O 1
ATOM 602 N N . LYS A 1 90 ? 32.156 26.610 20.725 1.00 42.65 87 LYS A N 1
ATOM 603 C CA . LYS A 1 90 ? 32.962 26.043 21.802 1.00 43.81 87 LYS A CA 1
ATOM 604 C C . LYS A 1 90 ? 34.440 26.053 21.441 1.00 43.90 87 LYS A C 1
ATOM 605 O O . LYS A 1 90 ? 34.835 25.572 20.372 1.00 42.39 87 LYS A O 1
ATOM 611 N N . GLU A 1 91 ? 35.252 26.598 22.341 1.00 41.97 88 GLU A N 1
ATOM 612 C CA . GLU A 1 91 ? 36.664 26.804 22.048 1.00 46.44 88 GLU A CA 1
ATOM 613 C C . GLU A 1 91 ? 37.431 25.488 21.883 1.00 43.88 88 GLU A C 1
ATOM 614 O O . GLU A 1 91 ? 38.316 25.379 21.031 1.00 46.40 88 GLU A O 1
ATOM 620 N N . GLY A 1 92 ? 37.088 24.484 22.681 1.00 40.33 89 GLY A N 1
ATOM 621 C CA . GLY A 1 92 ? 37.807 23.222 22.618 1.00 41.92 89 GLY A CA 1
ATOM 622 C C . GLY A 1 92 ? 37.264 22.207 21.618 1.00 38.20 89 GLY A C 1
ATOM 623 O O . GLY A 1 92 ? 37.639 21.035 21.662 1.00 36.82 89 GLY A O 1
ATOM 624 N N . LEU A 1 93 ? 36.388 22.664 20.723 1.00 38.59 90 LEU A N 1
ATOM 625 C CA . LEU A 1 93 ? 35.806 21.822 19.677 1.00 43.66 90 LEU A CA 1
ATOM 626 C C . LEU A 1 93 ? 36.176 22.304 18.277 1.00 40.23 90 LEU A C 1
ATOM 627 O O . LEU A 1 93 ? 35.831 23.417 17.884 1.00 40.65 90 LEU A O 1
ATOM 632 N N . ARG A 1 94 ? 36.856 21.440 17.531 1.00 40.47 91 ARG A N 1
ATOM 633 C CA . ARG A 1 94 ? 37.234 21.695 16.145 1.00 39.24 91 ARG A CA 1
ATOM 634 C C . ARG A 1 94 ? 36.382 20.802 15.226 1.00 40.79 91 ARG A C 1
ATOM 635 O O . ARG A 1 94 ? 36.042 19.674 15.590 1.00 36.32 91 ARG A O 1
ATOM 643 N N . LEU A 1 95 ? 36.025 21.295 14.042 1.00 40.37 92 LEU A N 1
ATOM 644 C CA . LEU A 1 95 ? 35.491 20.409 13.014 1.00 33.24 92 LEU A CA 1
ATOM 645 C C . LEU A 1 95 ? 36.667 19.705 12.326 1.00 34.86 92 LEU A C 1
ATOM 646 O O . LEU A 1 95 ? 37.490 20.331 11.670 1.00 40.65 92 LEU A O 1
ATOM 651 N N . ALA A 1 96 ? 36.745 18.393 12.494 1.00 33.91 93 ALA A N 1
ATOM 652 C CA . ALA A 1 96 ? 37.831 17.616 11.930 1.00 34.96 93 ALA A CA 1
ATOM 653 C C . ALA A 1 96 ? 37.583 17.212 10.463 1.00 37.58 93 ALA A C 1
ATOM 654 O O . ALA A 1 96 ? 38.518 17.119 9.649 1.00 31.54 93 ALA A O 1
ATOM 656 N N . GLU A 1 97 ? 36.332 16.916 10.133 1.00 30.13 94 GLU A N 1
ATOM 657 C CA . GLU A 1 97 ? 36.054 16.455 8.787 1.00 30.84 94 GLU A CA 1
ATOM 658 C C . GLU A 1 97 ? 34.637 16.780 8.373 1.00 33.09 94 GLU A C 1
ATO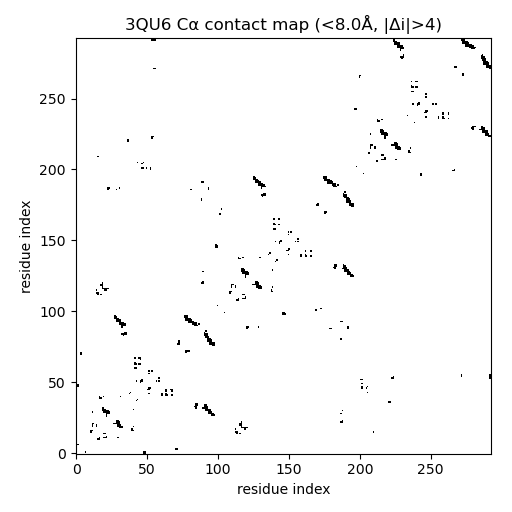M 659 O O . GLU A 1 97 ? 33.723 16.618 9.175 1.00 28.65 94 GLU A O 1
ATOM 665 N N . ASP A 1 98 ? 34.447 17.213 7.119 1.00 36.59 95 ASP A N 1
ATOM 666 C CA . ASP A 1 98 ? 33.101 17.424 6.577 1.00 33.05 95 ASP A CA 1
ATOM 667 C C . ASP A 1 98 ? 32.827 16.470 5.406 1.00 37.04 95 ASP A C 1
ATOM 668 O O . ASP A 1 98 ? 33.364 16.622 4.306 1.00 39.68 95 ASP A O 1
ATOM 673 N N . ARG A 1 99 ? 32.033 15.447 5.688 1.00 34.19 96 ARG A N 1
ATOM 674 C CA . ARG A 1 99 ? 31.548 14.486 4.701 1.00 28.32 96 ARG A CA 1
ATOM 675 C C . ARG A 1 99 ? 30.087 14.629 4.365 1.00 25.92 96 ARG A C 1
ATOM 676 O O . ARG A 1 99 ? 29.494 13.676 3.892 1.00 31.76 96 ARG A O 1
ATOM 684 N N . SER A 1 100 ? 29.471 15.736 4.766 1.00 27.90 97 SER A N 1
ATOM 685 C CA . SER A 1 100 ? 28.011 15.894 4.721 1.00 30.02 97 SER A CA 1
ATOM 686 C C . SER A 1 100 ? 27.361 15.871 3.329 1.00 37.39 97 SER A C 1
ATOM 687 O O . SER A 1 100 ? 26.125 15.816 3.210 1.00 37.31 97 SER A O 1
ATOM 690 N N . LYS A 1 101 ? 28.169 15.947 2.278 1.00 35.56 98 LYS A N 1
ATOM 691 C CA . LYS A 1 101 ? 27.622 15.780 0.927 1.00 42.61 98 LYS A CA 1
ATOM 692 C C . LYS A 1 101 ? 27.723 14.337 0.391 1.00 38.22 98 LYS A C 1
ATOM 693 O O . LYS A 1 101 ? 27.128 14.003 -0.628 1.00 43.88 98 LYS A O 1
ATOM 697 N N . ASP A 1 102 ? 28.460 13.479 1.080 1.00 33.39 99 ASP A N 1
ATOM 698 C CA . ASP A 1 102 ? 28.557 12.080 0.662 1.00 38.09 99 ASP A CA 1
ATOM 699 C C . ASP A 1 102 ? 27.200 11.365 0.539 1.00 39.59 99 ASP A C 1
ATOM 700 O O . ASP A 1 102 ? 26.350 11.472 1.428 1.00 44.04 99 ASP A O 1
ATOM 705 N N . PRO A 1 103 ? 26.993 10.647 -0.578 1.00 37.80 100 PRO A N 1
ATOM 706 C CA . PRO A 1 103 ? 25.776 9.876 -0.865 1.00 39.91 100 PRO A CA 1
ATOM 707 C C . PRO A 1 103 ? 25.578 8.628 0.003 1.00 32.89 100 PRO A C 1
ATOM 708 O O . PRO A 1 103 ? 24.444 8.258 0.268 1.00 37.80 100 PRO A O 1
ATOM 712 N N . HIS A 1 104 ? 26.655 7.985 0.424 1.00 33.22 101 HIS A N 1
ATOM 713 C CA . HIS A 1 104 ? 26.551 6.736 1.194 1.00 34.27 101 HIS A CA 1
ATOM 714 C C . HIS A 1 104 ? 26.177 6.934 2.667 1.00 37.26 101 HIS A C 1
ATOM 715 O O . HIS A 1 104 ? 25.122 6.477 3.114 1.00 31.75 101 HIS A O 1
ATOM 722 N N . ASP A 1 105 ? 27.044 7.604 3.422 1.00 28.90 102 ASP A N 1
ATOM 723 C CA . ASP A 1 105 ? 26.723 7.956 4.801 1.00 29.05 102 ASP A CA 1
ATOM 724 C C . ASP A 1 105 ? 27.168 9.385 5.144 1.00 28.41 102 ASP A C 1
ATOM 725 O O . ASP A 1 105 ? 28.262 9.591 5.690 1.00 25.52 102 ASP A O 1
ATOM 730 N N . PRO A 1 106 ? 26.320 10.373 4.835 1.00 23.28 103 PRO A N 1
ATOM 731 C CA . PRO A 1 106 ? 26.712 11.763 5.074 1.00 28.46 103 PRO A CA 1
ATOM 732 C C . PRO A 1 106 ? 26.949 12.041 6.559 1.00 28.40 103 PRO A C 1
ATOM 733 O O . PRO A 1 106 ? 26.053 11.819 7.373 1.00 26.44 103 PRO A O 1
ATOM 737 N N . HIS A 1 107 ? 28.117 12.579 6.897 1.00 28.49 104 HIS A N 1
ATOM 738 C CA . HIS A 1 107 ? 28.466 12.796 8.302 1.00 29.06 104 HIS A CA 1
ATOM 739 C C . HIS A 1 107 ? 29.487 13.905 8.493 1.00 27.44 104 HIS A C 1
ATOM 740 O O . HIS A 1 107 ? 30.193 14.252 7.564 1.00 27.44 104 HIS A O 1
ATOM 747 N N . LYS A 1 108 ? 29.574 14.430 9.717 1.00 26.66 105 LYS A N 1
ATOM 748 C CA . LYS A 1 108 ? 30.699 15.257 10.136 1.00 24.15 105 LYS A CA 1
ATOM 749 C C . LYS A 1 108 ? 31.447 14.622 11.322 1.00 26.62 105 LYS A C 1
ATOM 750 O O . LYS A 1 108 ? 30.849 13.953 12.167 1.00 26.14 105 LYS A O 1
ATOM 756 N N . ILE A 1 109 ? 32.753 14.828 11.374 1.00 20.42 106 ILE A N 1
ATOM 757 C CA . ILE A 1 109 ? 33.551 14.416 12.506 1.00 24.56 106 ILE A CA 1
ATOM 758 C C . ILE A 1 109 ? 33.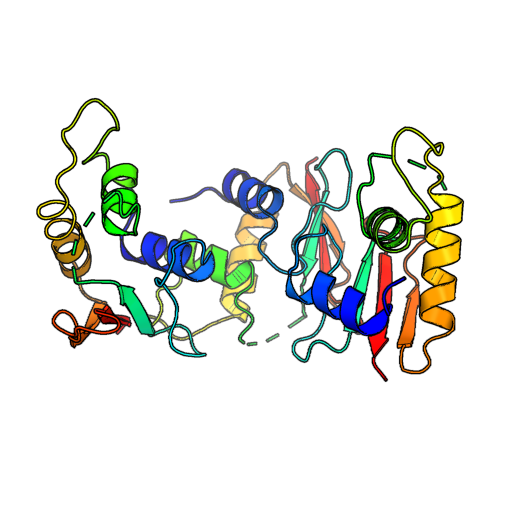994 15.661 13.272 1.00 29.08 106 ILE A C 1
ATOM 759 O O . ILE A 1 109 ? 34.574 16.568 12.685 1.00 31.80 106 ILE A O 1
ATOM 764 N N . TYR A 1 110 ? 33.716 15.697 14.575 1.00 28.61 107 TYR A N 1
ATOM 765 C CA . TYR A 1 110 ? 34.247 16.731 15.472 1.00 28.67 107 TYR A CA 1
ATOM 766 C C . TYR A 1 110 ? 35.279 16.188 16.442 1.00 29.56 107 TYR A C 1
ATOM 767 O O . TYR A 1 110 ? 35.254 15.005 16.821 1.00 29.80 107 TYR A O 1
ATOM 776 N N . GLU A 1 111 ? 36.187 17.066 16.848 1.00 29.11 108 GLU A N 1
ATOM 777 C CA . GLU A 1 111 ? 37.272 16.678 17.725 1.00 33.31 108 GLU A CA 1
ATOM 778 C C . GLU A 1 111 ? 37.334 17.606 18.931 1.00 36.71 108 GLU A C 1
ATOM 779 O O . GLU A 1 111 ? 36.894 18.751 18.856 1.00 38.67 108 GLU A O 1
ATOM 785 N N . PHE A 1 112 ? 37.841 17.088 20.048 1.00 35.37 109 PHE A N 1
ATOM 786 C CA . PHE A 1 112 ? 38.161 17.895 21.223 1.00 36.44 109 PHE A CA 1
ATOM 787 C C . PHE A 1 112 ? 39.635 18.231 21.127 1.00 39.78 109 PHE A C 1
ATOM 788 O O . PHE A 1 112 ? 40.451 17.325 20.974 1.00 40.77 109 PHE A O 1
ATOM 796 N N . VAL A 1 113 ? 39.970 19.521 21.209 1.00 35.17 110 VAL A N 1
ATOM 797 C CA . VAL A 1 113 ? 41.344 19.989 20.975 1.00 40.83 110 VAL A CA 1
ATOM 798 C C . VAL A 1 113 ? 42.159 20.259 22.249 1.00 44.78 110 VAL A C 1
ATOM 799 O O . VAL A 1 113 ? 41.723 20.982 23.155 1.00 38.18 110 VAL A O 1
ATOM 803 N N . LYS B 1 8 ? 26.224 -22.682 14.627 1.00 60.49 5 LYS B N 1
ATOM 804 C CA . LYS B 1 8 ? 26.920 -21.586 13.951 1.00 61.14 5 LYS B CA 1
ATOM 805 C C . LYS B 1 8 ? 25.932 -20.742 13.158 1.00 56.61 5 LYS B C 1
ATOM 806 O O . LYS B 1 8 ? 25.503 -21.150 12.080 1.00 52.46 5 LYS B O 1
ATOM 808 N N . PRO B 1 9 ? 25.594 -19.549 13.684 1.00 53.95 6 PRO B N 1
ATOM 809 C CA . PRO B 1 9 ? 24.497 -18.680 13.231 1.00 45.21 6 PRO B CA 1
ATOM 810 C C . PRO B 1 9 ? 24.619 -18.170 11.795 1.00 39.27 6 PRO B C 1
ATOM 811 O O . PRO B 1 9 ? 25.696 -18.184 11.200 1.00 37.71 6 PRO B O 1
ATOM 815 N N . ARG B 1 10 ? 23.483 -17.750 11.245 1.00 40.18 7 ARG B N 1
ATOM 816 C CA . ARG B 1 10 ? 23.416 -17.175 9.906 1.00 37.29 7 ARG B CA 1
ATOM 817 C C . ARG B 1 10 ? 23.744 -15.682 9.971 1.00 35.49 7 ARG B C 1
ATOM 818 O O . ARG B 1 10 ? 23.104 -14.926 10.703 1.00 28.01 7 ARG B O 1
ATOM 823 N N . ILE B 1 11 ? 24.746 -15.260 9.209 1.00 37.86 8 ILE B N 1
ATOM 824 C CA . ILE B 1 11 ? 25.233 -13.893 9.324 1.00 32.63 8 ILE B CA 1
ATOM 825 C C . ILE B 1 11 ? 24.223 -12.787 9.022 1.00 37.13 8 ILE B C 1
ATOM 826 O O . ILE B 1 11 ? 24.322 -11.705 9.605 1.00 36.94 8 ILE B O 1
ATOM 831 N N . LEU B 1 12 ? 23.267 -13.030 8.126 1.00 34.46 9 LEU B N 1
ATOM 832 C CA . LEU B 1 12 ? 22.313 -11.971 7.763 1.00 32.86 9 LEU B CA 1
ATOM 833 C C . LEU B 1 12 ? 21.325 -11.583 8.863 1.00 32.31 9 LEU B C 1
ATOM 834 O O . LEU B 1 12 ? 21.204 -10.405 9.200 1.00 31.61 9 LEU B O 1
ATOM 839 N N . PRO B 1 13 ? 20.613 -12.569 9.432 1.00 35.54 10 PRO B N 1
ATOM 840 C CA . PRO B 1 13 ? 19.729 -12.184 10.538 1.00 33.67 10 PRO B CA 1
ATOM 841 C C . PRO B 1 13 ? 20.523 -11.678 11.764 1.00 28.87 10 PRO B C 1
ATOM 842 O O . PRO B 1 13 ? 20.026 -10.856 12.519 1.00 25.96 10 PRO B O 1
ATOM 846 N N . TRP B 1 14 ? 21.731 -12.189 11.961 1.00 27.80 11 TRP B N 1
ATOM 847 C CA . TRP B 1 14 ? 22.535 -11.809 13.115 1.00 31.28 11 TRP B CA 1
ATOM 848 C C . TRP B 1 14 ? 22.937 -10.342 13.016 1.00 29.99 11 TRP B C 1
ATOM 849 O O . TRP B 1 14 ? 22.826 -9.584 13.973 1.00 27.16 11 TRP B O 1
ATOM 860 N N . LEU B 1 15 ? 23.407 -9.966 11.834 1.00 28.51 12 LEU B N 1
ATOM 861 C CA . LEU B 1 15 ? 23.861 -8.617 11.538 1.00 30.98 12 LEU B CA 1
ATOM 862 C C . LEU B 1 15 ? 22.696 -7.628 11.614 1.00 29.53 12 LEU B C 1
ATOM 863 O O . LEU B 1 15 ? 22.796 -6.540 12.181 1.00 23.99 12 LEU B O 1
ATOM 868 N N . VAL B 1 16 ? 21.571 -8.031 11.053 1.00 25.46 13 VAL B N 1
ATOM 869 C CA . VAL B 1 16 ? 20.423 -7.164 11.015 1.00 25.85 13 VAL B CA 1
ATOM 870 C C . VAL B 1 16 ? 19.950 -6.921 12.445 1.00 29.57 13 VAL B C 1
ATOM 871 O O . VAL B 1 16 ? 19.421 -5.858 12.772 1.00 25.36 13 VAL B O 1
ATOM 875 N N . SER B 1 17 ? 20.182 -7.914 13.298 1.00 27.81 14 SER B N 1
ATOM 876 C CA . SER B 1 17 ? 19.816 -7.841 14.699 1.00 27.10 14 SER B CA 1
ATOM 877 C C . SER B 1 17 ? 20.800 -6.967 15.487 1.00 26.44 14 SER B C 1
ATOM 878 O O . SER B 1 17 ? 20.400 -6.203 16.366 1.00 27.32 14 SER B O 1
ATOM 881 N N . GLN B 1 18 ? 22.087 -7.093 15.185 1.00 22.63 15 GLN B N 1
ATOM 882 C CA . GLN B 1 18 ? 23.073 -6.233 15.814 1.00 26.05 15 GLN B CA 1
ATOM 883 C C . GLN B 1 18 ? 22.817 -4.769 15.426 1.00 25.94 15 GLN B C 1
ATOM 884 O O . GLN B 1 18 ? 23.037 -3.887 16.224 1.00 27.26 15 GLN B O 1
ATOM 890 N N . LEU B 1 19 ? 22.330 -4.510 14.216 1.00 25.52 16 LEU B N 1
ATOM 891 C CA . LEU B 1 19 ? 22.110 -3.126 13.794 1.00 24.13 16 LEU B CA 1
ATOM 892 C C . LEU B 1 19 ? 20.854 -2.536 14.402 1.00 23.69 16 LEU B C 1
ATOM 893 O O . LEU B 1 19 ? 20.856 -1.394 14.811 1.00 27.27 16 LEU B O 1
ATOM 898 N N . ASP B 1 20 ? 19.786 -3.315 14.458 1.00 23.70 17 ASP B N 1
ATOM 899 C CA . ASP B 1 20 ? 18.536 -2.863 15.050 1.00 28.79 17 ASP B CA 1
ATOM 900 C C . ASP B 1 20 ? 18.704 -2.601 16.542 1.00 31.21 17 ASP B C 1
ATOM 901 O O . ASP B 1 20 ? 18.029 -1.748 17.108 1.00 27.92 17 ASP B O 1
ATOM 906 N N . LEU B 1 21 ? 19.578 -3.376 17.177 1.00 28.04 18 LEU B N 1
ATOM 907 C CA . LEU B 1 21 ? 19.799 -3.288 18.613 1.00 33.65 18 LEU B CA 1
ATOM 908 C C . LEU B 1 21 ? 20.624 -2.045 18.920 1.00 36.78 18 LEU B C 1
ATOM 909 O O . LEU B 1 21 ? 20.489 -1.440 19.986 1.00 33.80 18 LEU B O 1
ATOM 914 N N . GLY B 1 22 ? 21.484 -1.692 17.967 1.00 32.67 19 GLY B N 1
ATOM 915 C CA . GLY B 1 22 ? 22.312 -0.507 18.043 1.00 33.15 19 GLY B CA 1
ATOM 916 C C . GLY B 1 22 ? 23.244 -0.454 19.238 1.00 32.06 19 GLY B C 1
ATOM 917 O O . GLY B 1 22 ? 23.494 0.621 19.749 1.00 32.65 19 GLY B O 1
ATOM 918 N N . GLN B 1 23 ? 23.741 -1.598 19.699 1.00 28.91 20 GLN B N 1
ATOM 919 C CA . GLN B 1 23 ? 24.656 -1.604 20.843 1.00 31.58 20 GLN B CA 1
ATOM 920 C C . GLN B 1 23 ? 26.173 -1.615 20.538 1.00 35.27 20 GLN B C 1
ATOM 921 O O . GLN B 1 23 ? 26.992 -1.432 21.446 1.00 33.53 20 GLN B O 1
ATOM 927 N N . LEU B 1 24 ? 26.554 -1.822 19.280 1.00 29.58 21 LEU B N 1
ATOM 928 C CA . LEU B 1 24 ? 27.965 -1.745 18.912 1.00 26.95 21 LEU B CA 1
ATOM 929 C C . LEU B 1 24 ? 28.318 -0.341 18.417 1.00 26.48 21 LEU B C 1
ATOM 930 O O . LEU B 1 24 ? 27.686 0.186 17.504 1.00 23.36 21 LEU B O 1
ATOM 935 N N . GLU B 1 25 ? 29.321 0.269 19.038 1.00 31.14 22 GLU B N 1
ATOM 936 C CA . GLU B 1 25 ? 29.692 1.650 18.716 1.00 31.97 22 GLU B CA 1
ATOM 937 C C . GLU B 1 25 ? 30.133 1.796 17.262 1.00 29.15 22 GLU B C 1
ATOM 938 O O . GLU B 1 25 ? 31.025 1.073 16.791 1.00 28.38 22 GLU B O 1
ATOM 944 N N . GLY B 1 26 ? 29.498 2.729 16.559 1.00 26.12 23 GLY B N 1
ATOM 945 C CA . GLY B 1 26 ? 29.804 2.988 15.165 1.00 23.98 23 GLY B CA 1
ATOM 946 C C . GLY B 1 26 ? 29.221 2.006 14.156 1.00 25.70 23 GLY B C 1
ATOM 947 O O . GLY B 1 26 ? 29.316 2.224 12.943 1.00 25.95 23 GLY B O 1
ATOM 948 N N . VAL B 1 27 ? 28.639 0.912 14.636 1.00 27.30 24 VAL B N 1
ATOM 949 C CA . VAL B 1 27 ? 27.976 -0.052 13.749 1.00 25.56 24 VAL B CA 1
ATOM 950 C C . VAL B 1 27 ? 26.516 0.312 13.703 1.00 22.74 24 VAL B C 1
ATOM 951 O O . VAL B 1 27 ? 25.800 0.123 14.685 1.00 30.55 24 VAL B O 1
ATOM 955 N N . ALA B 1 28 ? 26.068 0.846 12.572 1.00 18.24 25 ALA B N 1
ATOM 956 C CA . ALA B 1 28 ? 24.781 1.520 12.543 1.00 21.39 25 ALA B CA 1
ATOM 957 C C . ALA B 1 28 ? 24.147 1.552 11.161 1.00 23.45 25 ALA B C 1
ATOM 958 O O . ALA B 1 28 ? 24.849 1.628 10.159 1.00 22.60 25 ALA B O 1
ATOM 960 N N . TRP B 1 29 ? 22.819 1.530 11.121 1.00 22.85 26 TRP B N 1
ATOM 961 C CA . TRP B 1 29 ? 22.078 1.800 9.901 1.00 23.89 26 TRP B CA 1
ATOM 962 C C . TRP B 1 29 ? 22.389 3.234 9.500 1.00 30.10 26 TRP B C 1
ATOM 963 O O . TRP B 1 29 ? 22.446 4.112 10.362 1.00 25.51 26 TRP B O 1
ATOM 974 N N . VAL B 1 30 ? 22.681 3.459 8.219 1.00 29.94 27 VAL B N 1
ATOM 975 C CA . VAL B 1 30 ? 22.870 4.823 7.718 1.00 31.48 27 VAL B CA 1
ATOM 976 C C . VAL B 1 30 ? 21.712 5.416 6.902 1.00 35.95 27 VAL B C 1
ATOM 977 O O . VAL B 1 30 ? 21.751 6.598 6.544 1.00 32.35 27 VAL B O 1
ATOM 981 N N . ASN B 1 31 ? 20.678 4.617 6.633 1.00 28.88 28 ASN B N 1
ATOM 982 C CA . ASN B 1 31 ? 19.518 5.127 5.890 1.00 34.85 28 ASN B CA 1
ATOM 983 C C . ASN B 1 31 ? 18.179 4.783 6.536 1.00 37.34 28 ASN B C 1
ATOM 984 O O . ASN B 1 31 ? 18.085 3.862 7.346 1.00 36.23 28 ASN B O 1
ATOM 989 N N . LYS B 1 32 ? 17.151 5.541 6.179 1.00 34.14 29 LYS B N 1
ATOM 990 C CA . LYS B 1 32 ? 15.877 5.473 6.884 1.00 40.95 29 LYS B CA 1
ATOM 991 C C . LYS B 1 32 ? 15.152 4.148 6.650 1.00 38.56 29 LYS B C 1
ATOM 992 O O . LYS B 1 32 ? 14.315 3.729 7.460 1.00 42.72 29 LYS B O 1
ATOM 994 N N . SER B 1 33 ? 15.477 3.488 5.548 1.00 33.59 30 SER B N 1
ATOM 995 C CA . SER B 1 33 ? 14.812 2.243 5.207 1.00 36.82 30 SER B CA 1
ATOM 996 C C . SER B 1 33 ? 15.543 1.037 5.783 1.00 35.17 30 SER B C 1
ATOM 997 O O . SER B 1 33 ? 15.030 -0.076 5.745 1.00 35.98 30 SER B O 1
ATOM 1000 N N . ARG B 1 34 ? 16.738 1.277 6.317 1.00 34.81 31 ARG B N 1
ATOM 1001 C CA . ARG B 1 34 ? 17.554 0.242 6.942 1.00 32.72 31 ARG B CA 1
ATOM 1002 C C . ARG B 1 34 ? 17.945 -0.830 5.941 1.00 35.81 31 ARG B C 1
ATOM 1003 O O . ARG B 1 34 ? 17.804 -2.026 6.207 1.00 38.18 31 ARG B O 1
ATOM 1011 N N . THR B 1 35 ? 18.343 -0.404 4.753 1.00 33.18 32 THR B N 1
ATOM 1012 C CA . THR B 1 35 ? 19.046 -1.284 3.833 1.00 34.83 32 THR B CA 1
ATOM 1013 C C . THR B 1 35 ? 20.553 -1.038 3.720 1.00 34.99 32 THR B C 1
ATOM 1014 O O . THR B 1 35 ? 21.243 -1.771 3.004 1.00 36.26 32 THR B O 1
ATOM 1018 N N . ARG B 1 36 ? 21.072 -0.012 4.400 1.00 33.18 33 ARG B N 1
ATOM 1019 C CA . ARG B 1 36 ? 22.493 0.361 4.224 1.00 32.55 33 ARG B CA 1
ATOM 1020 C C . ARG B 1 36 ? 23.169 0.598 5.573 1.00 25.42 33 ARG B C 1
ATOM 1021 O O . ARG B 1 36 ? 22.559 1.151 6.466 1.00 25.26 33 ARG B O 1
ATOM 1029 N N . PHE B 1 37 ? 24.424 0.195 5.738 1.00 23.17 34 PHE B N 1
ATOM 1030 C CA . PHE B 1 37 ? 25.001 0.273 7.071 1.00 24.40 34 PHE B CA 1
ATOM 1031 C C . PHE B 1 37 ? 26.518 0.452 7.187 1.00 26.99 34 PHE B C 1
ATOM 1032 O O . PHE B 1 37 ? 27.288 0.083 6.300 1.00 28.71 34 PHE B O 1
ATOM 1040 N N . ARG B 1 38 ? 26.926 0.993 8.333 1.00 25.53 35 ARG B N 1
ATOM 1041 C CA . ARG B 1 38 ? 28.306 1.370 8.582 1.00 22.63 35 ARG B CA 1
ATOM 1042 C C . ARG B 1 38 ? 29.011 0.378 9.505 1.00 22.58 35 ARG B C 1
ATOM 1043 O O . ARG B 1 38 ? 28.456 -0.072 10.504 1.00 25.27 35 ARG B O 1
ATOM 1051 N N . ILE B 1 39 ? 30.216 -0.006 9.131 1.00 21.12 36 ILE B N 1
ATOM 1052 C CA . ILE B 1 39 ? 31.081 -0.753 10.006 1.00 23.95 36 ILE B CA 1
ATOM 1053 C C . ILE B 1 39 ? 32.426 -0.038 10.262 1.00 30.02 36 ILE B C 1
ATOM 1054 O O . ILE B 1 39 ? 33.196 0.159 9.331 1.00 30.50 36 ILE B O 1
ATOM 1059 N N . PRO B 1 40 ? 32.723 0.335 11.520 1.00 23.17 37 PRO B N 1
ATOM 1060 C CA . PRO B 1 40 ? 34.069 0.863 11.762 1.00 29.87 37 PRO B CA 1
ATOM 1061 C C . PRO B 1 40 ? 35.055 -0.162 11.245 1.00 36.05 37 PRO B C 1
ATOM 1062 O O . PRO B 1 40 ? 34.908 -1.342 11.588 1.00 38.67 37 PRO B O 1
ATOM 1066 N N . TRP B 1 41 ? 35.982 0.250 10.383 1.00 33.24 38 TRP B N 1
ATOM 1067 C CA . TRP B 1 41 ? 36.964 -0.675 9.827 1.00 33.88 38 TRP B CA 1
ATOM 1068 C C . TRP B 1 41 ? 38.310 -0.009 9.566 1.00 35.72 38 TRP B C 1
ATOM 1069 O O . TRP B 1 41 ? 38.410 0.831 8.679 1.00 35.44 38 TRP B O 1
ATOM 1080 N N . LYS B 1 42 ? 39.349 -0.401 10.284 1.00 41.53 39 LYS B N 1
ATOM 1081 C CA . LYS B 1 42 ? 40.695 0.098 9.998 1.00 44.89 39 LYS B CA 1
ATOM 1082 C C . LYS B 1 42 ? 41.428 -0.695 8.899 1.00 50.29 39 LYS B C 1
ATOM 1083 O O . LYS B 1 42 ? 41.142 -1.878 8.676 1.00 49.14 39 LYS B O 1
ATOM 1087 N N . HIS B 1 43 ? 42.372 -0.037 8.224 1.00 54.35 40 HIS B N 1
ATOM 1088 C CA . HIS B 1 43 ? 43.252 -0.691 7.243 1.00 53.99 40 HIS B CA 1
ATOM 1089 C C . HIS B 1 43 ? 42.484 -1.565 6.253 1.00 55.09 40 HIS B C 1
ATOM 1090 O O . HIS B 1 43 ? 42.331 -1.209 5.082 1.00 65.83 40 HIS B O 1
ATOM 1092 N N . GLU B 1 52 ? 41.230 -4.628 22.592 1.00 47.97 49 GLU B N 1
ATOM 1093 C CA . GLU B 1 52 ? 40.458 -3.536 23.198 1.00 51.70 49 GLU B CA 1
ATOM 1094 C C . GLU B 1 52 ? 39.286 -3.059 22.325 1.00 45.98 49 GLU B C 1
ATOM 1095 O O . GLU B 1 52 ? 38.478 -2.242 22.759 1.00 49.98 49 GLU B O 1
ATOM 1097 N N . ASP B 1 53 ? 39.190 -3.567 21.102 1.00 46.09 50 ASP B N 1
ATOM 1098 C CA . ASP B 1 53 ? 38.113 -3.174 20.186 1.00 43.99 50 ASP B CA 1
ATOM 1099 C C . ASP B 1 53 ? 36.730 -3.546 20.746 1.00 42.16 50 ASP B C 1
ATOM 1100 O O . ASP B 1 53 ? 35.857 -2.696 20.929 1.00 36.92 50 ASP B O 1
ATOM 1105 N N . PHE B 1 54 ? 36.537 -4.833 21.007 1.00 36.16 51 PHE B N 1
ATOM 1106 C CA . PHE B 1 54 ? 35.243 -5.342 21.440 1.00 32.79 51 PHE B CA 1
ATOM 1107 C C . PHE B 1 54 ? 34.097 -4.879 20.545 1.00 34.12 51 PHE B C 1
ATOM 1108 O O . PHE B 1 54 ? 32.992 -4.577 21.015 1.00 33.17 51 PHE B O 1
ATOM 1116 N N . GLY B 1 55 ? 34.365 -4.841 19.243 1.00 30.45 52 GLY B N 1
ATOM 1117 C CA . GLY B 1 55 ? 33.353 -4.497 18.259 1.00 30.88 52 GLY B CA 1
ATOM 1118 C C . GLY B 1 55 ? 32.772 -5.705 17.523 1.00 31.65 52 GLY B C 1
ATOM 1119 O O . GLY B 1 55 ? 32.728 -6.830 18.047 1.00 23.80 52 GLY B O 1
ATOM 1120 N N . ILE B 1 56 ? 32.341 -5.453 16.288 1.00 27.80 53 ILE B N 1
ATOM 1121 C CA . ILE B 1 56 ? 31.599 -6.417 15.487 1.00 24.41 53 ILE B CA 1
ATOM 1122 C C . ILE B 1 56 ? 32.402 -7.660 15.064 1.00 23.85 53 ILE B C 1
ATOM 1123 O O . ILE B 1 56 ? 31.859 -8.751 15.026 1.00 23.46 53 ILE B O 1
ATOM 1128 N N . PHE B 1 57 ? 33.690 -7.493 14.767 1.00 25.10 54 PHE B N 1
ATOM 1129 C CA . PHE B 1 57 ? 34.531 -8.616 14.365 1.00 26.60 54 PHE B CA 1
ATOM 1130 C C . PHE B 1 57 ? 34.633 -9.654 15.491 1.00 28.66 54 PHE B C 1
ATOM 1131 O O . PHE B 1 57 ? 34.367 -10.842 15.284 1.00 29.36 54 PHE B O 1
ATOM 1139 N N . GLN B 1 58 ? 34.971 -9.208 16.696 1.00 31.83 55 GLN B N 1
ATOM 1140 C CA . GLN B 1 58 ? 35.077 -10.130 17.825 1.00 27.13 55 GLN B CA 1
ATOM 1141 C C . GLN B 1 58 ? 33.713 -10.718 18.207 1.00 25.84 55 GLN B C 1
ATOM 1142 O O . GLN B 1 58 ? 33.616 -11.903 18.548 1.00 24.86 55 GLN B O 1
ATOM 1148 N N . ALA B 1 59 ? 32.666 -9.895 18.120 1.00 21.10 56 ALA B N 1
ATOM 1149 C CA . ALA B 1 59 ? 31.313 -10.342 18.427 1.00 24.73 56 ALA B CA 1
ATOM 1150 C C . ALA B 1 59 ? 30.869 -11.483 17.521 1.00 22.98 56 ALA B C 1
ATOM 1151 O O . ALA B 1 59 ? 30.199 -12.424 17.962 1.00 23.60 56 ALA B O 1
ATOM 1153 N N . TRP B 1 60 ? 31.217 -11.382 16.248 1.00 23.82 57 TRP B N 1
ATOM 1154 C CA . TRP B 1 60 ? 30.895 -12.445 15.299 1.00 26.28 57 TRP B CA 1
ATOM 1155 C C . TRP B 1 60 ? 31.750 -13.695 15.562 1.00 25.95 57 TRP B C 1
ATOM 1156 O O . TRP B 1 60 ? 31.271 -14.816 15.460 1.00 27.35 57 TRP B O 1
ATOM 1167 N N . ALA B 1 61 ? 33.012 -13.483 15.900 1.00 23.81 58 ALA B N 1
ATOM 1168 C CA . ALA B 1 61 ? 33.911 -14.567 16.212 1.00 22.38 58 ALA B CA 1
ATOM 1169 C C . ALA B 1 61 ? 33.427 -15.322 17.443 1.00 29.34 58 ALA B C 1
ATOM 1170 O O . ALA B 1 61 ? 33.635 -16.529 17.564 1.00 33.27 58 ALA B O 1
ATOM 1172 N N . GLU B 1 62 ? 32.779 -14.620 18.364 1.00 30.07 59 GLU B N 1
ATOM 1173 C CA . GLU B 1 62 ? 32.284 -15.282 19.569 1.00 26.60 59 GLU B CA 1
ATOM 1174 C C . GLU B 1 62 ? 31.024 -16.039 19.249 1.00 26.09 59 GLU B C 1
ATOM 1175 O O . GLU B 1 62 ? 30.828 -17.160 19.718 1.00 31.16 59 GLU B O 1
ATOM 1181 N N . ALA B 1 63 ? 30.176 -15.427 18.436 1.00 26.27 60 ALA B N 1
ATOM 1182 C CA . ALA B 1 63 ? 28.884 -16.013 18.101 1.00 28.88 60 ALA B CA 1
ATOM 1183 C C . ALA B 1 63 ? 29.051 -17.322 17.337 1.00 30.82 60 ALA B C 1
ATOM 1184 O O . ALA B 1 63 ? 28.181 -18.195 17.392 1.00 34.28 60 ALA B O 1
ATOM 1186 N N . THR B 1 64 ? 30.157 -17.433 16.604 1.00 28.61 61 THR B N 1
ATOM 1187 C CA . THR B 1 64 ? 30.424 -18.595 15.768 1.00 29.94 61 THR B CA 1
ATOM 1188 C C . THR B 1 64 ? 31.353 -19.629 16.388 1.00 33.38 61 THR B C 1
ATOM 1189 O O . THR B 1 64 ? 31.622 -20.659 15.777 1.00 36.93 61 THR B O 1
ATOM 1193 N N . GLY B 1 65 ? 31.858 -19.353 17.581 1.00 32.41 62 GLY B N 1
ATOM 1194 C CA . GLY B 1 65 ? 32.739 -20.283 18.256 1.00 28.76 62 GLY B CA 1
ATOM 1195 C C . GLY B 1 65 ? 34.206 -20.138 17.885 1.00 34.20 62 GLY B C 1
ATOM 1196 O O . GLY B 1 65 ? 35.063 -20.781 18.499 1.00 39.29 62 GLY B O 1
ATOM 1197 N N . ALA B 1 66 ? 34.515 -19.296 16.902 1.00 28.15 63 ALA B N 1
ATOM 1198 C CA . ALA B 1 66 ? 35.910 -19.118 16.489 1.00 26.66 63 ALA B CA 1
ATOM 1199 C C . ALA B 1 66 ? 36.730 -18.480 17.602 1.00 34.71 63 ALA B C 1
ATOM 1200 O O . ALA B 1 66 ? 37.966 -18.545 17.613 1.00 33.27 63 ALA B O 1
ATOM 1202 N N . TYR B 1 67 ? 36.043 -17.844 18.541 1.00 33.34 64 TYR B N 1
ATOM 1203 C CA . TYR B 1 67 ? 36.741 -17.235 19.659 1.00 31.48 64 TYR B CA 1
ATOM 1204 C C . TYR B 1 67 ? 36.071 -17.535 20.975 1.00 33.46 64 TYR B C 1
ATOM 1205 O O . TYR B 1 67 ? 34.878 -17.264 21.162 1.00 32.33 64 TYR B O 1
ATOM 1214 N N . VAL B 1 68 ? 36.846 -18.161 21.851 1.00 34.72 65 VAL B N 1
ATOM 1215 C CA . VAL B 1 68 ? 36.530 -18.332 23.265 1.00 34.45 65 VAL B CA 1
ATOM 1216 C C . VAL B 1 68 ? 37.623 -17.648 24.079 1.00 37.50 65 VAL B C 1
ATOM 1217 O O . VAL B 1 68 ? 38.808 -17.972 23.931 1.00 38.40 65 VAL B O 1
ATOM 1221 N N . PRO B 1 69 ? 37.245 -16.657 24.900 1.00 38.03 66 PRO B N 1
ATOM 1222 C CA . PRO B 1 69 ? 38.290 -15.949 25.641 1.00 36.21 66 PRO B CA 1
ATOM 1223 C C . PRO B 1 69 ? 39.030 -16.951 26.506 1.00 39.76 66 PRO B C 1
ATOM 1224 O O . PRO B 1 69 ? 38.417 -17.913 26.976 1.00 42.21 66 PRO B O 1
ATOM 1228 N N . GLY B 1 70 ? 40.330 -16.754 26.666 1.00 37.60 67 GLY B N 1
ATOM 1229 C CA . GLY B 1 70 ? 41.143 -17.545 27.573 1.00 43.42 67 GLY B CA 1
ATOM 1230 C C . GLY B 1 70 ? 41.673 -18.810 26.925 1.00 49.11 67 GLY B C 1
ATOM 1231 O O . GLY B 1 70 ? 42.769 -19.269 27.247 1.00 54.00 67 GLY B O 1
ATOM 1232 N N . ARG B 1 71 ? 40.932 -19.334 25.953 1.00 47.02 68 ARG B N 1
ATOM 1233 C CA . ARG B 1 71 ? 41.408 -20.468 25.180 1.00 46.91 68 ARG B CA 1
ATOM 1234 C C . ARG B 1 71 ? 42.288 -19.907 24.086 1.00 52.74 68 ARG B C 1
ATOM 1235 O O . ARG B 1 71 ? 43.505 -20.088 24.095 1.00 58.83 68 ARG B O 1
ATOM 1243 N N . ASP B 1 72 ? 41.654 -19.209 23.149 1.00 48.57 69 ASP B N 1
ATOM 1244 C CA . ASP B 1 72 ? 42.362 -18.589 22.041 1.00 48.85 69 ASP B CA 1
ATOM 1245 C C . ASP B 1 72 ? 43.054 -17.273 22.421 1.00 48.69 69 ASP B C 1
ATOM 1246 O O . ASP B 1 72 ? 42.651 -16.573 23.359 1.00 45.15 69 ASP B O 1
ATOM 1251 N N . LYS B 1 73 ? 44.105 -16.943 21.685 1.00 42.96 70 LYS B N 1
ATOM 1252 C CA . LYS B 1 73 ? 44.691 -15.616 21.790 1.00 49.99 70 LYS B CA 1
ATOM 1253 C C . LYS B 1 73 ? 43.850 -14.674 20.932 1.00 47.88 70 LYS B C 1
ATOM 1254 O O . LYS B 1 73 ? 43.326 -15.080 19.888 1.00 45.87 70 LYS B O 1
ATOM 1256 N N . PRO B 1 74 ? 43.693 -13.418 21.371 1.00 43.94 71 PRO B N 1
ATOM 1257 C CA . PRO B 1 74 ? 42.969 -12.484 20.504 1.00 38.52 71 PRO B CA 1
ATOM 1258 C C . PRO B 1 74 ? 43.648 -12.387 19.145 1.00 43.77 71 PRO B C 1
ATOM 1259 O O . PRO B 1 74 ? 44.876 -12.219 19.095 1.00 41.84 71 PRO B O 1
ATOM 1263 N N . ASP B 1 75 ? 42.894 -12.552 18.058 1.00 42.93 72 ASP B N 1
ATOM 1264 C CA . ASP B 1 75 ? 43.443 -12.213 16.752 1.00 43.36 72 ASP B CA 1
ATOM 1265 C C . ASP B 1 75 ? 42.469 -11.402 15.883 1.00 39.46 72 ASP B C 1
ATOM 1266 O O . ASP B 1 75 ? 41.686 -11.979 15.122 1.00 34.12 72 ASP B O 1
ATOM 1271 N N . LEU B 1 76 ? 42.646 -10.081 15.866 1.00 37.72 73 LEU B N 1
ATOM 1272 C CA . LEU B 1 76 ? 41.722 -9.190 15.161 1.00 35.28 73 LEU B CA 1
ATOM 1273 C C . LEU B 1 76 ? 41.813 -9.307 13.634 1.00 38.28 73 LEU B C 1
ATOM 1274 O O . LEU B 1 76 ? 40.782 -9.284 12.941 1.00 41.57 73 LEU B O 1
ATOM 1279 N N . PRO B 1 77 ? 43.047 -9.403 13.103 1.00 37.32 74 PRO B N 1
ATOM 1280 C CA . PRO B 1 77 ? 43.230 -9.596 11.662 1.00 36.01 74 PRO B CA 1
ATOM 1281 C C . PRO B 1 77 ? 42.428 -10.776 11.149 1.00 39.56 74 PRO B C 1
ATOM 1282 O O . PRO B 1 77 ? 41.711 -10.619 10.160 1.00 41.47 74 PRO B O 1
ATOM 1286 N N . THR B 1 78 ? 42.509 -11.920 11.831 1.00 39.57 75 THR B N 1
ATOM 1287 C CA . THR B 1 78 ? 41.753 -13.100 11.412 1.00 40.14 75 THR B CA 1
ATOM 1288 C C . THR B 1 78 ? 40.250 -12.903 11.575 1.00 40.36 75 THR B C 1
ATOM 1289 O O . THR B 1 78 ? 39.469 -13.372 10.748 1.00 44.22 75 THR B O 1
ATOM 1293 N N . TRP B 1 79 ? 39.835 -12.215 12.637 1.00 39.93 76 TRP B N 1
ATOM 1294 C CA . TRP B 1 79 ? 38.402 -11.996 12.855 1.00 37.05 76 TRP B CA 1
ATOM 1295 C C . TRP B 1 79 ? 37.826 -11.133 11.736 1.00 34.78 76 TRP B C 1
ATOM 1296 O O . TRP B 1 79 ? 36.712 -11.381 11.260 1.00 31.46 76 TRP B O 1
ATOM 1307 N N . LYS B 1 80 ? 38.578 -10.114 11.326 1.00 34.05 77 LYS B N 1
ATOM 1308 C CA . LYS B 1 80 ? 38.139 -9.274 10.212 1.00 41.15 77 LYS B CA 1
ATOM 1309 C C . LYS B 1 80 ? 38.068 -10.137 8.955 1.00 39.70 77 LYS B C 1
ATOM 1310 O O . LYS B 1 80 ? 37.068 -10.124 8.233 1.00 44.38 77 LYS B O 1
ATOM 1316 N N . ARG B 1 81 ? 39.113 -10.927 8.732 1.00 39.78 78 ARG B N 1
ATOM 1317 C CA . ARG B 1 81 ? 39.172 -11.804 7.570 1.00 43.90 78 ARG B CA 1
ATOM 1318 C C . ARG B 1 81 ? 37.919 -12.666 7.472 1.00 43.12 78 ARG B C 1
ATOM 1319 O O . ARG B 1 81 ? 37.234 -12.668 6.449 1.00 46.42 78 ARG B O 1
ATOM 1327 N N . ASN B 1 82 ? 37.611 -13.395 8.541 1.00 42.88 79 ASN B N 1
ATOM 1328 C CA . ASN B 1 82 ? 36.480 -14.320 8.515 1.00 39.97 79 ASN B CA 1
ATOM 1329 C C . ASN B 1 82 ? 35.163 -13.584 8.422 1.00 37.82 79 ASN B C 1
ATOM 1330 O O . ASN B 1 82 ? 34.178 -14.122 7.918 1.00 41.37 79 ASN B O 1
ATOM 1335 N N . PHE B 1 83 ? 35.133 -12.358 8.930 1.00 38.68 80 PHE B N 1
ATOM 1336 C CA . PHE B 1 83 ? 33.899 -11.587 8.895 1.00 41.45 80 PHE B CA 1
ATOM 1337 C C . PHE B 1 83 ? 33.668 -11.143 7.458 1.00 39.70 80 PHE B C 1
ATOM 1338 O O . PHE B 1 83 ? 32.576 -11.303 6.923 1.00 36.84 80 PHE B O 1
ATOM 1346 N N . ARG B 1 84 ? 34.710 -10.592 6.840 1.00 41.30 81 ARG B N 1
ATOM 1347 C CA . ARG B 1 84 ? 34.634 -10.154 5.449 1.00 42.56 81 ARG B CA 1
ATOM 1348 C C . ARG B 1 84 ? 34.078 -11.297 4.593 1.00 44.92 81 ARG B C 1
ATOM 1349 O O . ARG B 1 84 ? 33.076 -11.147 3.878 1.00 42.26 81 ARG B O 1
ATOM 1357 N N . SER B 1 85 ? 34.722 -12.453 4.713 1.00 41.40 82 SER B N 1
ATOM 1358 C CA . SER B 1 85 ? 34.364 -13.636 3.947 1.00 42.47 82 SER B CA 1
ATOM 1359 C C . SER B 1 85 ? 32.931 -14.117 4.165 1.00 48.20 82 SER B C 1
ATOM 1360 O O . SER B 1 85 ? 32.264 -14.584 3.229 1.00 48.35 82 SER B O 1
ATOM 1363 N N . ALA B 1 86 ? 32.458 -14.047 5.401 1.00 45.04 83 ALA B N 1
ATOM 1364 C CA . ALA B 1 86 ? 31.128 -14.557 5.676 1.00 44.26 83 ALA B CA 1
ATOM 1365 C C . ALA B 1 86 ? 30.066 -13.655 5.025 1.00 44.62 83 ALA B C 1
ATOM 1366 O O . ALA B 1 86 ? 28.997 -14.123 4.632 1.00 40.16 83 ALA B O 1
ATOM 1368 N N . MET B 1 87 ? 30.373 -12.366 4.894 1.00 42.88 84 MET B N 1
ATOM 1369 C CA . MET B 1 87 ? 29.492 -11.438 4.174 1.00 45.87 84 MET B CA 1
ATOM 1370 C C . MET B 1 87 ? 29.638 -11.613 2.652 1.00 46.76 84 MET B C 1
ATOM 1371 O O . MET B 1 87 ? 28.646 -11.622 1.920 1.00 44.69 84 MET B O 1
ATOM 1376 N N . ASN B 1 88 ? 30.883 -11.722 2.186 1.00 46.07 85 ASN B N 1
ATOM 1377 C CA . ASN B 1 88 ? 31.169 -11.926 0.762 1.00 51.65 85 ASN B CA 1
ATOM 1378 C C . ASN B 1 88 ? 30.350 -13.068 0.177 1.00 49.24 85 ASN B C 1
ATOM 1379 O O . ASN B 1 88 ? 29.868 -12.973 -0.943 1.00 53.28 85 ASN B O 1
ATOM 1382 N N . ARG B 1 89 ? 30.193 -14.139 0.952 1.00 49.13 86 ARG B N 1
ATOM 1383 C CA . ARG B 1 89 ? 29.423 -15.309 0.538 1.00 47.85 86 ARG B CA 1
ATOM 1384 C C . ARG B 1 89 ? 27.925 -15.028 0.446 1.00 53.00 86 ARG B C 1
ATOM 1385 O O . ARG B 1 89 ? 27.187 -15.752 -0.224 1.00 58.86 86 ARG B O 1
ATOM 1393 N N . LYS B 1 90 ? 27.465 -13.991 1.130 1.00 49.18 87 LYS B N 1
ATOM 1394 C CA . LYS B 1 90 ? 26.066 -13.614 1.037 1.00 46.50 87 LYS B CA 1
ATOM 1395 C C . LYS B 1 90 ? 25.861 -12.662 -0.142 1.00 52.40 87 LYS B C 1
ATOM 1396 O O . LYS B 1 90 ? 26.536 -11.636 -0.270 1.00 53.04 87 LYS B O 1
ATOM 1400 N N . GLU B 1 91 ? 24.926 -13.023 -1.007 1.00 51.26 88 GLU B N 1
ATOM 1401 C CA . GLU B 1 91 ? 24.782 -12.377 -2.299 1.00 47.87 88 GLU B CA 1
ATOM 1402 C C . GLU B 1 91 ? 24.059 -11.052 -2.222 1.00 45.49 88 GLU B C 1
ATOM 1403 O O . GLU B 1 91 ? 24.350 -10.130 -2.985 1.00 43.57 88 GLU B O 1
ATOM 1409 N N . GLY B 1 92 ? 23.083 -10.977 -1.327 1.00 43.84 89 GLY B N 1
ATOM 1410 C CA . GLY B 1 92 ? 22.293 -9.772 -1.173 1.00 48.72 89 GLY B CA 1
ATOM 1411 C C . GLY B 1 92 ? 23.062 -8.648 -0.497 1.00 45.49 89 GLY B C 1
ATOM 1412 O O . GLY B 1 92 ? 22.499 -7.594 -0.244 1.00 44.29 89 GLY B O 1
ATOM 1413 N N . LEU B 1 93 ? 24.343 -8.873 -0.208 1.00 41.84 90 LEU B N 1
ATOM 1414 C CA . LEU B 1 93 ? 25.176 -7.853 0.416 1.00 40.12 90 LEU B CA 1
ATOM 1415 C C . LEU B 1 93 ? 26.244 -7.350 -0.523 1.00 44.39 90 LEU B C 1
ATOM 1416 O O . LEU B 1 93 ? 27.065 -8.129 -1.006 1.00 43.72 90 LEU B O 1
ATOM 1421 N N . ARG B 1 94 ? 26.242 -6.040 -0.760 1.00 41.21 91 ARG B N 1
ATOM 1422 C CA . ARG B 1 94 ? 27.268 -5.405 -1.581 1.00 41.11 91 ARG B CA 1
ATOM 1423 C C . ARG B 1 94 ? 28.051 -4.395 -0.745 1.00 40.02 91 ARG B C 1
ATOM 1424 O O . ARG B 1 94 ? 27.477 -3.711 0.094 1.00 39.41 91 ARG B O 1
ATOM 1432 N N . LEU B 1 95 ? 29.356 -4.299 -0.987 1.00 42.06 92 LEU B N 1
ATOM 1433 C CA . LEU B 1 95 ? 30.156 -3.235 -0.401 1.00 36.29 92 LEU B CA 1
ATOM 1434 C C . LEU B 1 95 ? 29.915 -1.966 -1.201 1.00 35.57 92 LEU B C 1
ATOM 1435 O O . LEU B 1 95 ? 30.294 -1.880 -2.350 1.00 42.63 92 LEU B O 1
ATOM 1440 N N . ALA B 1 96 ? 29.298 -0.977 -0.567 1.00 37.81 93 ALA B N 1
ATOM 1441 C CA . ALA B 1 96 ? 28.983 0.295 -1.199 1.00 35.95 93 ALA B CA 1
ATOM 1442 C C . ALA B 1 96 ? 30.126 1.307 -1.179 1.00 32.52 93 ALA B C 1
ATOM 1443 O O . ALA B 1 96 ? 30.231 2.125 -2.075 1.00 31.91 93 ALA B O 1
ATOM 1445 N N . GLU B 1 97 ? 30.928 1.311 -0.122 1.00 29.71 94 GLU B N 1
ATOM 1446 C CA . GLU B 1 97 ? 32.001 2.287 -0.031 1.00 31.23 94 GLU B CA 1
ATOM 1447 C C . GLU B 1 97 ? 33.129 1.797 0.838 1.00 33.29 94 GLU B C 1
ATOM 1448 O O . GLU B 1 97 ? 32.877 1.267 1.907 1.00 35.76 94 GLU B O 1
ATOM 1454 N N . ASP B 1 98 ? 34.374 2.036 0.436 1.00 37.06 95 ASP B N 1
ATOM 1455 C CA . ASP B 1 98 ? 35.489 1.684 1.311 1.00 36.88 95 ASP B CA 1
ATOM 1456 C C . ASP B 1 98 ? 36.253 2.943 1.767 1.00 42.31 95 ASP B C 1
ATOM 1457 O O . ASP B 1 98 ? 36.986 3.570 1.004 1.00 40.12 95 ASP B O 1
ATOM 1462 N N . ARG B 1 99 ? 36.014 3.324 3.020 1.00 43.74 96 ARG B N 1
ATOM 1463 C CA . ARG B 1 99 ? 36.716 4.407 3.714 1.00 33.40 96 ARG B CA 1
ATOM 1464 C C . ARG B 1 99 ? 37.740 3.965 4.744 1.00 34.53 96 ARG B C 1
ATOM 1465 O O . ARG B 1 99 ? 38.080 4.725 5.660 1.00 33.78 96 ARG B O 1
ATOM 1473 N N . SER B 1 100 ? 38.102 2.690 4.681 1.00 35.39 97 SER B N 1
ATOM 1474 C CA . SER B 1 100 ? 38.994 2.069 5.654 1.00 35.94 97 SER B CA 1
ATOM 1475 C C . SER B 1 100 ? 40.384 2.693 5.784 1.00 40.63 97 SER B C 1
ATOM 1476 O O . SER B 1 100 ? 41.139 2.351 6.700 1.00 45.53 97 SER B O 1
ATOM 1479 N N . LYS B 1 101 ? 40.747 3.577 4.862 1.00 41.14 98 LYS B N 1
ATOM 1480 C CA . LYS B 1 101 ? 42.034 4.276 4.966 1.00 45.35 98 LYS B CA 1
ATOM 1481 C C . LYS B 1 101 ? 41.922 5.674 5.582 1.00 41.22 98 LYS B C 1
ATOM 1482 O O . LYS B 1 101 ? 42.930 6.343 5.783 1.00 44.01 98 LYS B O 1
ATOM 1484 N N . ASP B 1 102 ? 40.705 6.114 5.883 1.00 33.98 99 ASP B N 1
ATOM 1485 C CA . ASP B 1 102 ? 40.505 7.452 6.417 1.00 30.70 99 ASP B CA 1
ATOM 1486 C C . ASP B 1 102 ? 40.874 7.549 7.895 1.00 37.64 99 ASP B C 1
ATOM 1487 O O . ASP B 1 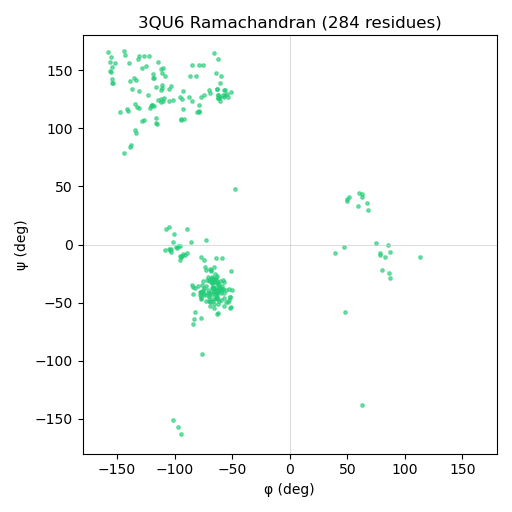102 ? 40.407 6.758 8.704 1.00 39.41 99 ASP B O 1
ATOM 1492 N N . PRO B 1 103 ? 41.745 8.516 8.234 1.00 38.83 100 PRO B N 1
ATOM 1493 C CA . PRO B 1 103 ? 42.358 8.714 9.555 1.00 34.32 100 PRO B CA 1
ATOM 1494 C C . PRO B 1 103 ? 41.412 9.275 10.621 1.00 36.87 100 PRO B C 1
ATOM 1495 O O . PRO B 1 103 ? 41.709 9.169 11.810 1.00 38.99 100 PRO B O 1
ATOM 1499 N N . HIS B 1 104 ? 40.307 9.876 10.198 1.00 30.64 101 HIS B N 1
ATOM 1500 C CA . HIS B 1 104 ? 39.321 10.435 11.121 1.00 33.04 101 HIS B CA 1
ATOM 1501 C C . HIS B 1 104 ? 38.347 9.380 11.655 1.00 37.26 101 HIS B C 1
ATOM 1502 O O . HIS B 1 104 ? 38.160 9.252 12.872 1.00 36.02 101 HIS B O 1
ATOM 1509 N N . ASP B 1 105 ? 37.639 8.716 10.749 1.00 28.55 102 ASP B N 1
ATOM 1510 C CA . ASP B 1 105 ? 36.757 7.636 11.150 1.00 27.80 102 ASP B CA 1
ATOM 1511 C C . ASP B 1 105 ? 36.728 6.505 10.120 1.00 30.00 102 ASP B C 1
ATOM 1512 O O . ASP B 1 105 ? 35.790 6.406 9.335 1.00 26.58 102 ASP B O 1
ATOM 1517 N N . PRO B 1 106 ? 37.755 5.643 10.126 1.00 28.94 103 PRO B N 1
ATOM 1518 C CA . PRO B 1 106 ? 37.808 4.534 9.163 1.00 31.44 103 PRO B CA 1
ATOM 1519 C C . PRO B 1 106 ? 36.565 3.664 9.247 1.00 31.11 103 PRO B C 1
ATOM 1520 O O . PRO B 1 106 ? 36.187 3.214 10.323 1.00 28.72 103 PRO B O 1
ATOM 1524 N N . HIS B 1 107 ? 35.933 3.433 8.106 1.00 28.70 104 HIS B N 1
ATOM 1525 C CA . HIS B 1 107 ? 34.724 2.637 8.070 1.00 27.17 104 HIS B CA 1
ATOM 1526 C C . HIS B 1 107 ? 34.483 2.061 6.686 1.00 30.52 104 HIS B C 1
ATOM 1527 O O . HIS B 1 107 ? 35.118 2.467 5.720 1.00 32.25 104 HIS B O 1
ATOM 1534 N N . LYS B 1 108 ? 33.580 1.093 6.612 1.00 28.63 105 LYS B N 1
ATOM 1535 C CA . LYS B 1 108 ? 33.017 0.650 5.353 1.00 23.17 105 LYS B CA 1
ATOM 1536 C C . LYS B 1 108 ? 31.507 0.748 5.437 1.00 29.03 105 LYS B C 1
ATOM 1537 O O . LYS B 1 108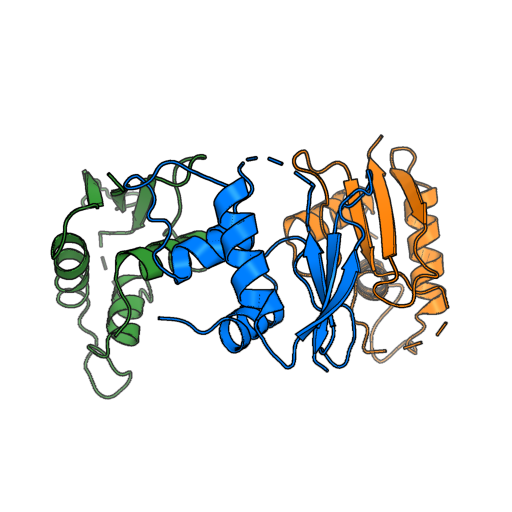 ? 30.925 0.709 6.537 1.00 23.02 105 LYS B O 1
ATOM 1543 N N . ILE B 1 109 ? 30.883 0.915 4.273 1.00 23.12 106 ILE B N 1
ATOM 1544 C CA . ILE B 1 109 ? 29.447 0.929 4.158 1.00 23.64 106 ILE B CA 1
ATOM 1545 C C . ILE B 1 109 ? 29.099 -0.269 3.299 1.00 29.30 106 ILE B C 1
ATOM 1546 O O . ILE B 1 109 ? 29.777 -0.541 2.311 1.00 33.37 106 ILE B O 1
ATOM 1551 N N . TYR B 1 110 ? 28.073 -1.007 3.711 1.00 30.10 107 TYR B N 1
ATOM 1552 C CA . TYR B 1 110 ? 27.531 -2.119 2.936 1.00 30.23 107 TYR B CA 1
ATOM 1553 C C . TYR B 1 110 ? 26.053 -1.876 2.655 1.00 30.75 107 TYR B C 1
ATOM 1554 O O . TYR B 1 110 ? 25.410 -1.074 3.306 1.00 33.28 107 TYR B O 1
ATOM 1563 N N . GLU B 1 111 ? 25.515 -2.590 1.683 1.00 36.60 108 GLU B N 1
ATOM 1564 C CA . GLU B 1 111 ? 24.189 -2.316 1.186 1.00 39.43 108 GLU B CA 1
ATOM 1565 C C . GLU B 1 111 ? 23.492 -3.666 1.056 1.00 38.60 108 GLU B C 1
ATOM 1566 O O . GLU B 1 111 ? 24.124 -4.657 0.715 1.00 36.83 108 GLU B O 1
ATOM 1572 N N . PHE B 1 112 ? 22.198 -3.704 1.353 1.00 40.70 109 PHE B N 1
ATOM 1573 C CA . PHE B 1 112 ? 21.366 -4.856 1.036 1.00 42.76 109 PHE B CA 1
ATOM 1574 C C . PHE B 1 112 ? 20.729 -4.638 -0.330 1.00 51.24 109 PHE B C 1
ATOM 1575 O O . PHE B 1 112 ? 19.945 -3.703 -0.512 1.00 55.74 109 PHE B O 1
ATOM 1583 N N . VAL B 1 113 ? 21.070 -5.499 -1.286 1.00 48.75 110 VAL B N 1
ATOM 1584 C CA . VAL B 1 113 ? 20.580 -5.378 -2.651 1.00 54.27 110 VAL B CA 1
ATOM 1585 C C . VAL B 1 113 ? 19.503 -6.413 -2.959 1.00 59.37 110 VAL B C 1
ATOM 1586 O O . VAL B 1 113 ? 18.889 -6.385 -4.031 1.00 67.50 110 VAL B O 1
ATOM 1590 N N . LYS C 1 8 ? 16.561 21.918 39.170 1.00 50.03 5 LYS C N 1
ATOM 1591 C CA . LYS C 1 8 ? 15.212 21.363 39.110 1.00 49.92 5 LYS C CA 1
ATOM 1592 C C . LYS C 1 8 ? 14.766 21.127 37.661 1.00 48.24 5 LYS C C 1
ATOM 1593 O O . LYS C 1 8 ? 14.551 22.084 36.919 1.00 47.96 5 LYS C O 1
ATOM 1595 N N . PRO C 1 9 ? 14.623 19.846 37.257 1.00 50.68 6 PRO C N 1
ATOM 1596 C CA . PRO C 1 9 ? 14.283 19.482 35.872 1.00 42.72 6 PRO C CA 1
ATOM 1597 C C . PRO C 1 9 ? 12.910 19.999 35.488 1.00 36.51 6 PRO C C 1
ATOM 1598 O O . PRO C 1 9 ? 12.053 20.073 36.360 1.00 35.52 6 PRO C O 1
ATOM 1602 N N . ARG C 1 10 ? 12.717 20.353 34.216 1.00 33.54 7 ARG C N 1
ATOM 1603 C CA . ARG C 1 10 ? 11.406 20.763 33.721 1.00 36.76 7 ARG C CA 1
ATOM 1604 C C . ARG C 1 10 ? 10.617 19.578 33.142 1.00 33.59 7 ARG C C 1
ATOM 1605 O O . ARG C 1 10 ? 11.132 18.812 32.335 1.00 36.39 7 ARG C O 1
ATOM 1613 N N . ILE C 1 11 ? 9.361 19.445 33.547 1.00 34.85 8 ILE C N 1
ATOM 1614 C CA . ILE C 1 11 ? 8.559 18.263 33.235 1.00 35.09 8 ILE C CA 1
ATOM 1615 C C . ILE C 1 11 ? 8.511 17.862 31.759 1.00 36.14 8 ILE C C 1
ATOM 1616 O O . ILE C 1 11 ? 8.643 16.691 31.436 1.00 38.47 8 ILE C O 1
ATOM 1621 N N . LEU C 1 12 ? 8.315 18.818 30.866 1.00 36.47 9 LEU C N 1
ATOM 1622 C CA . LEU C 1 12 ? 8.137 18.487 29.450 1.00 38.29 9 LEU C CA 1
ATOM 1623 C C . LEU C 1 12 ? 9.396 17.964 28.759 1.00 34.84 9 LEU C C 1
ATOM 1624 O O . LEU C 1 12 ? 9.335 16.962 28.056 1.00 36.32 9 LEU C O 1
ATOM 1629 N N . PRO C 1 13 ? 10.528 18.667 28.912 1.00 36.99 10 PRO C N 1
ATOM 1630 C CA . PRO C 1 13 ? 11.780 18.142 28.348 1.00 34.65 10 PRO C CA 1
ATOM 1631 C C . PRO C 1 13 ? 12.187 16.819 29.001 1.00 31.99 10 PRO C C 1
ATOM 1632 O O . PRO C 1 13 ? 12.651 15.913 28.317 1.00 30.21 10 PRO C O 1
ATOM 1636 N N . TRP C 1 14 ? 12.014 16.709 30.309 1.00 29.69 11 TRP C N 1
ATOM 1637 C CA . TRP C 1 14 ? 12.347 15.470 30.995 1.00 29.30 11 TRP C CA 1
ATOM 1638 C C . TRP C 1 14 ? 11.478 14.345 30.450 1.00 30.30 11 TRP C C 1
ATOM 1639 O O . TRP C 1 14 ? 11.974 13.285 30.073 1.00 32.52 11 TRP C O 1
ATOM 1650 N N . LEU C 1 15 ? 10.181 14.593 30.366 1.00 27.37 12 LEU C N 1
ATOM 1651 C CA . LEU C 1 15 ? 9.269 13.594 29.844 1.00 28.05 12 LEU C CA 1
ATOM 1652 C C . LEU C 1 15 ? 9.711 13.097 28.490 1.00 30.54 12 LEU C C 1
ATOM 1653 O O . LEU C 1 15 ? 9.777 11.890 28.246 1.00 31.04 12 LEU C O 1
ATOM 1658 N N . VAL C 1 16 ? 10.005 14.046 27.610 1.00 27.98 13 VAL C N 1
ATOM 1659 C CA . VAL C 1 16 ? 10.358 13.744 26.237 1.00 28.36 13 VAL C CA 1
ATOM 1660 C C . VAL C 1 16 ? 11.628 12.918 26.208 1.00 27.40 13 VAL C C 1
ATOM 1661 O O . VAL C 1 16 ? 11.805 12.074 25.345 1.00 30.97 13 VAL C O 1
ATOM 1665 N N . SER C 1 17 ? 12.506 13.174 27.165 1.00 28.99 14 SER C N 1
ATOM 1666 C CA . SER C 1 17 ? 13.798 12.515 27.220 1.00 30.38 14 SER C CA 1
ATOM 1667 C C . SER C 1 17 ? 13.646 11.074 27.700 1.00 31.22 14 SER C C 1
ATOM 1668 O O . SER C 1 17 ? 14.277 10.172 27.162 1.00 30.81 14 SER C O 1
ATOM 1671 N N . GLN C 1 18 ? 12.817 10.874 28.724 1.00 27.42 15 GLN C N 1
ATOM 1672 C CA . GLN C 1 18 ? 12.480 9.543 29.204 1.00 30.52 15 GLN C CA 1
ATOM 1673 C C . GLN C 1 18 ? 11.813 8.722 28.102 1.00 29.95 15 GLN C C 1
ATOM 1674 O O . GLN C 1 18 ? 12.037 7.516 27.990 1.00 28.31 15 GLN C O 1
ATOM 1680 N N . LEU C 1 19 ? 10.986 9.374 27.292 1.00 27.46 16 LEU C N 1
ATOM 1681 C CA . LEU C 1 19 ? 10.243 8.661 26.257 1.00 26.53 16 LEU C CA 1
ATOM 1682 C C . LEU C 1 19 ? 11.112 8.308 25.063 1.00 29.77 16 LEU C C 1
ATOM 1683 O O . LEU C 1 19 ? 10.903 7.262 24.440 1.00 28.76 16 LEU C O 1
ATOM 1688 N N . ASP C 1 20 ? 12.065 9.186 24.740 1.00 26.83 17 ASP C N 1
ATOM 1689 C CA . ASP C 1 20 ? 13.020 8.941 23.659 1.00 30.56 17 ASP C CA 1
ATOM 1690 C C . ASP C 1 20 ? 14.028 7.872 24.075 1.00 29.94 17 ASP C C 1
ATOM 1691 O O . ASP C 1 20 ? 14.482 7.084 23.261 1.00 28.01 17 ASP C O 1
ATOM 1696 N N . LEU C 1 21 ? 14.388 7.872 25.349 1.00 26.75 18 LEU C N 1
ATOM 1697 C CA . LEU C 1 21 ? 15.293 6.881 25.883 1.00 29.00 18 LEU C CA 1
ATOM 1698 C C . LEU C 1 21 ? 14.640 5.485 25.853 1.00 34.98 18 LEU C C 1
ATOM 1699 O O . LEU C 1 21 ? 15.243 4.514 25.401 1.00 31.22 18 LEU C O 1
ATOM 1704 N N . GLY C 1 22 ? 13.406 5.394 26.337 1.00 33.50 19 GLY C N 1
ATOM 1705 C CA . GLY C 1 22 ? 12.670 4.134 26.359 1.00 34.52 19 GLY C CA 1
ATOM 1706 C C . GLY C 1 22 ? 13.174 3.021 27.276 1.00 31.61 19 GLY C C 1
ATOM 1707 O O . GLY C 1 22 ? 13.088 1.848 26.929 1.00 36.34 19 GLY C O 1
ATOM 1708 N N . GLN C 1 23 ? 13.700 3.381 28.438 1.00 29.23 20 GLN C N 1
ATOM 1709 C CA . GLN C 1 23 ? 14.198 2.407 29.410 1.00 34.96 20 GLN C CA 1
ATOM 1710 C C . GLN C 1 23 ? 13.166 2.054 30.480 1.00 38.75 20 GLN C C 1
ATOM 1711 O O . GLN C 1 23 ? 13.452 1.254 31.374 1.00 38.84 20 GLN C O 1
ATOM 1717 N N . LEU C 1 24 ? 11.986 2.672 30.419 1.00 33.92 21 LEU C N 1
ATOM 1718 C CA . LEU C 1 24 ? 10.960 2.441 31.434 1.00 34.96 21 LEU C CA 1
ATOM 1719 C C . LEU C 1 24 ? 9.866 1.558 30.863 1.00 33.33 21 LEU C C 1
ATOM 1720 O O . LEU C 1 24 ? 9.291 1.859 29.819 1.00 35.61 21 LEU C O 1
ATOM 1725 N N . GLU C 1 25 ? 9.613 0.443 31.533 1.00 36.56 22 GLU C N 1
ATOM 1726 C CA . GLU C 1 25 ? 8.699 -0.572 31.026 1.00 38.56 22 GLU C CA 1
ATOM 1727 C C . GLU C 1 25 ? 7.306 0.025 30.858 1.00 33.46 22 GLU C C 1
ATOM 1728 O O . GLU C 1 25 ? 6.743 0.539 31.814 1.00 32.97 22 GLU C O 1
ATOM 1734 N N . GLY C 1 26 ? 6.760 -0.049 29.647 1.00 27.43 23 GLY C N 1
ATOM 1735 C CA . GLY C 1 26 ? 5.431 0.466 29.369 1.00 32.13 23 GLY C CA 1
ATOM 1736 C C . GLY C 1 26 ? 5.277 1.974 29.182 1.00 32.78 23 GLY C C 1
ATOM 1737 O O . GLY C 1 26 ? 4.201 2.442 28.821 1.00 31.21 23 GLY C O 1
ATOM 1738 N N . VAL C 1 27 ? 6.335 2.738 29.431 1.00 28.81 24 VAL C N 1
ATOM 1739 C CA . VAL C 1 27 ? 6.322 4.172 29.156 1.00 27.94 24 VAL C CA 1
ATOM 1740 C C . VAL C 1 27 ? 6.867 4.375 27.742 1.00 32.48 24 VAL C C 1
ATOM 1741 O O . VAL C 1 27 ? 8.079 4.235 27.491 1.00 26.08 24 VAL C O 1
ATOM 1745 N N . ALA C 1 28 ? 5.979 4.729 26.820 1.00 24.15 25 ALA C N 1
ATOM 1746 C CA . ALA C 1 28 ? 6.340 4.673 25.417 1.00 26.30 25 ALA C CA 1
ATOM 1747 C C . ALA C 1 28 ? 5.539 5.639 24.553 1.00 31.47 25 ALA C C 1
ATOM 1748 O O . ALA C 1 28 ? 4.399 5.972 24.873 1.00 28.45 25 ALA C O 1
ATOM 1750 N N . TRP C 1 29 ? 6.143 6.059 23.445 1.00 28.25 26 TRP C N 1
ATOM 1751 C CA . TRP C 1 29 ? 5.445 6.821 22.432 1.00 27.93 26 TRP C CA 1
ATOM 1752 C C . TRP C 1 29 ? 4.472 5.875 21.754 1.00 34.99 26 TRP C C 1
ATOM 1753 O O . TRP C 1 29 ? 4.839 4.745 21.427 1.00 34.57 26 TRP C O 1
ATOM 1764 N N . VAL C 1 30 ? 3.226 6.310 21.587 1.00 31.61 27 VAL C N 1
ATOM 1765 C CA . VAL C 1 30 ? 2.235 5.516 20.864 1.00 31.28 27 VAL C CA 1
ATOM 1766 C C . VAL C 1 30 ? 1.969 5.959 19.433 1.00 38.62 27 VAL C C 1
ATOM 1767 O O . VAL C 1 30 ? 1.101 5.401 18.768 1.00 40.02 27 VAL C O 1
ATOM 1771 N N . ASN C 1 31 ? 2.686 6.977 18.964 1.00 37.67 28 ASN C N 1
ATOM 1772 C CA . ASN C 1 31 ? 2.504 7.420 17.585 1.00 36.95 28 ASN C CA 1
ATOM 1773 C C . ASN C 1 31 ? 3.800 7.781 16.859 1.00 35.04 28 ASN C C 1
ATOM 1774 O O . ASN C 1 31 ? 4.814 8.075 17.485 1.00 39.25 28 ASN C O 1
ATOM 1779 N N . LYS C 1 32 ? 3.772 7.715 15.536 1.00 31.38 29 LYS C N 1
ATOM 1780 C CA . LYS C 1 32 ? 4.982 7.897 14.758 1.00 37.84 29 LYS C CA 1
ATOM 1781 C C . LYS C 1 32 ? 5.549 9.310 14.925 1.00 41.32 29 LYS C C 1
ATOM 1782 O O . LYS C 1 32 ? 6.766 9.493 14.972 1.00 40.03 29 LYS C O 1
ATOM 1784 N N . SER C 1 33 ? 4.665 10.298 15.024 1.00 37.28 30 SER C N 1
ATOM 1785 C CA . SER C 1 33 ? 5.082 11.694 15.095 1.00 38.73 30 SER C CA 1
ATOM 1786 C C . SER C 1 33 ? 5.665 12.039 16.468 1.00 42.40 30 SER C C 1
ATOM 1787 O O . SER C 1 33 ? 6.305 13.079 16.635 1.00 42.05 30 SER C O 1
ATOM 1790 N N . ARG C 1 34 ? 5.456 11.142 17.431 1.00 39.70 31 ARG C N 1
ATOM 1791 C CA . ARG C 1 34 ? 5.930 11.317 18.797 1.00 32.17 31 ARG C CA 1
ATOM 1792 C C . ARG C 1 34 ? 5.314 12.522 19.490 1.00 36.70 31 ARG C C 1
ATOM 1793 O O . ARG C 1 34 ? 6.004 13.294 20.163 1.00 35.98 31 ARG C O 1
ATOM 1801 N N . THR C 1 35 ? 4.019 12.716 19.272 1.00 36.40 32 THR C N 1
ATOM 1802 C CA . THR C 1 35 ? 3.249 13.661 20.067 1.00 39.03 32 THR C CA 1
ATOM 1803 C C . THR C 1 35 ? 2.355 13.042 21.135 1.00 35.80 32 THR C C 1
ATOM 1804 O O . THR C 1 35 ? 1.775 13.759 21.930 1.00 39.41 32 THR C O 1
ATOM 1808 N N . ARG C 1 36 ? 2.253 11.720 21.176 1.00 37.04 33 ARG C N 1
ATOM 1809 C CA . ARG C 1 36 ? 1.326 11.079 22.108 1.00 37.29 33 ARG C CA 1
ATOM 1810 C C . ARG C 1 36 ? 1.967 9.847 22.746 1.00 35.17 33 ARG C C 1
ATOM 1811 O O . ARG C 1 36 ? 2.675 9.096 22.078 1.00 35.03 33 ARG C O 1
ATOM 1819 N N . PHE C 1 37 ? 1.725 9.640 24.037 1.00 35.01 34 PHE C N 1
ATOM 1820 C CA . PHE C 1 37 ? 2.412 8.563 24.754 1.00 38.23 34 PHE C CA 1
ATOM 1821 C C . PHE C 1 37 ? 1.599 7.839 25.825 1.00 35.24 34 PHE C C 1
ATOM 1822 O O . PHE C 1 37 ? 0.542 8.302 26.258 1.00 34.03 34 PHE C O 1
ATOM 1830 N N . ARG C 1 38 ? 2.141 6.700 26.251 1.00 33.69 35 ARG C N 1
ATOM 1831 C CA . ARG C 1 38 ? 1.501 5.799 27.209 1.00 32.85 35 ARG C CA 1
ATOM 1832 C C . ARG C 1 38 ? 2.249 5.779 28.532 1.00 27.82 35 ARG C C 1
ATOM 1833 O O . ARG C 1 38 ? 3.469 5.704 28.544 1.00 34.29 35 ARG C O 1
ATOM 1841 N N . ILE C 1 39 ? 1.516 5.900 29.638 1.00 32.86 36 ILE C N 1
ATOM 1842 C CA . ILE C 1 39 ? 2.039 5.660 30.991 1.00 34.30 36 ILE C CA 1
ATOM 1843 C C . ILE C 1 39 ? 1.291 4.526 31.723 1.00 39.18 36 ILE C C 1
ATOM 1844 O O . ILE C 1 39 ? 0.079 4.607 31.908 1.00 37.65 36 ILE C O 1
ATOM 1849 N N . PRO C 1 40 ? 1.996 3.454 32.123 1.00 39.51 37 PRO C N 1
ATOM 1850 C CA . PRO C 1 40 ? 1.261 2.470 32.929 1.00 39.55 37 PRO C CA 1
ATOM 1851 C C . PRO C 1 40 ? 0.781 3.107 34.234 1.00 38.67 37 PRO C C 1
ATOM 1852 O O . PRO C 1 40 ? 1.584 3.697 34.956 1.00 43.82 37 PRO C O 1
ATOM 1856 N N . TRP C 1 41 ? -0.515 3.009 34.512 1.00 42.16 38 TRP C N 1
ATOM 1857 C CA . TRP C 1 41 ? -1.123 3.651 35.676 1.00 44.44 38 TRP C CA 1
ATOM 1858 C C . TRP C 1 41 ? -2.182 2.717 36.272 1.00 45.95 38 TRP C C 1
ATOM 1859 O O . TRP C 1 41 ? -3.181 2.454 35.617 1.00 45.02 38 TRP C O 1
ATOM 1870 N N . LYS C 1 42 ? -2.014 2.251 37.509 1.00 50.61 39 LYS C N 1
ATOM 1871 C CA . LYS C 1 42 ? -2.946 1.246 38.054 1.00 52.61 39 LYS C CA 1
ATOM 1872 C C . LYS C 1 42 ? -4.300 1.831 38.469 1.00 48.99 39 LYS C C 1
ATOM 1873 O O . LYS C 1 42 ? -4.376 2.749 39.286 1.00 53.77 39 LYS C O 1
ATOM 1875 N N . GLU C 1 52 ? 9.832 -1.805 44.534 1.00 49.32 49 GLU C N 1
ATOM 1876 C CA . GLU C 1 52 ? 8.454 -1.743 44.077 1.00 57.15 49 GLU C CA 1
ATOM 1877 C C . GLU C 1 52 ? 8.405 -1.635 42.545 1.00 51.91 49 GLU C C 1
ATOM 1878 O O . GLU C 1 52 ? 9.161 -2.323 41.857 1.00 50.70 49 GLU C O 1
ATOM 1884 N N . ASP C 1 53 ? 7.523 -0.777 42.026 1.00 52.69 50 ASP C N 1
ATOM 1885 C CA . ASP C 1 53 ? 7.345 -0.575 40.576 1.00 52.29 50 ASP C CA 1
ATOM 1886 C C . ASP C 1 53 ? 8.567 -0.018 39.834 1.00 43.69 50 ASP C C 1
ATOM 1887 O O . ASP C 1 53 ? 8.851 -0.436 38.707 1.00 42.73 50 ASP C O 1
ATOM 1892 N N . PHE C 1 54 ? 9.255 0.940 40.459 1.00 38.71 51 PHE C N 1
ATOM 1893 C CA . PHE C 1 54 ? 10.380 1.653 39.847 1.00 39.71 51 PHE C CA 1
ATOM 1894 C C . PHE C 1 54 ? 10.021 2.215 38.459 1.00 39.12 51 PHE C C 1
ATOM 1895 O O . PHE C 1 54 ? 10.806 2.147 37.508 1.00 35.37 51 PHE C O 1
ATOM 1903 N N . GLY C 1 55 ? 8.812 2.755 38.357 1.00 32.23 52 GLY C N 1
ATOM 1904 C CA . GLY C 1 55 ? 8.342 3.363 37.131 1.00 35.94 52 GLY C CA 1
ATOM 1905 C C . GLY C 1 55 ? 8.594 4.863 37.123 1.00 32.39 52 GLY C C 1
ATOM 1906 O O . GLY C 1 55 ? 9.378 5.382 37.925 1.00 25.21 52 GLY C O 1
ATOM 1907 N N . ILE C 1 56 ? 7.909 5.560 36.221 1.00 31.70 53 ILE C N 1
ATOM 1908 C CA . ILE C 1 56 ? 8.170 6.981 35.991 1.00 31.50 53 ILE C CA 1
ATOM 1909 C C . ILE C 1 56 ? 7.881 7.859 37.216 1.00 28.46 53 ILE C C 1
ATOM 1910 O O . ILE C 1 56 ? 8.509 8.905 37.401 1.00 29.90 53 ILE C O 1
ATOM 1915 N N . PHE C 1 57 ? 6.963 7.418 38.072 1.00 27.16 54 PHE C N 1
ATOM 1916 C CA . PHE C 1 57 ? 6.596 8.203 39.258 1.00 30.38 54 PHE C CA 1
ATOM 1917 C C . PHE C 1 57 ? 7.728 8.343 40.256 1.00 30.20 54 PHE C C 1
ATOM 1918 O O . PHE C 1 57 ? 8.049 9.455 40.695 1.00 30.08 54 PHE C O 1
ATOM 1926 N N . GLN C 1 58 ? 8.341 7.225 40.625 1.00 28.76 55 GLN C N 1
ATOM 1927 C CA . GLN C 1 58 ? 9.492 7.309 41.514 1.00 30.23 55 GLN C CA 1
ATOM 1928 C C . GLN C 1 58 ? 10.661 7.984 40.805 1.00 27.00 55 GLN C C 1
ATOM 1929 O O . GLN C 1 58 ? 11.461 8.683 41.431 1.00 29.65 55 GLN C O 1
ATOM 1935 N N . ALA C 1 59 ? 10.770 7.766 39.494 1.00 28.40 56 ALA C N 1
ATOM 1936 C CA . ALA C 1 59 ? 11.882 8.351 38.746 1.00 32.22 56 ALA C CA 1
ATOM 1937 C C . ALA C 1 59 ? 11.771 9.870 38.812 1.00 25.12 56 ALA C C 1
ATOM 1938 O O . ALA C 1 59 ? 12.763 10.568 39.019 1.00 24.74 56 ALA C O 1
ATOM 1940 N N . TRP C 1 60 ? 10.550 10.372 38.662 1.00 25.95 57 TRP C N 1
ATOM 1941 C CA . TRP C 1 60 ? 10.296 11.809 38.771 1.00 28.83 57 TRP C CA 1
ATOM 1942 C C . TRP C 1 60 ? 10.600 12.350 40.173 1.00 31.64 57 TRP C C 1
ATOM 1943 O O . TRP C 1 60 ? 11.273 13.377 40.311 1.00 33.94 57 TRP C O 1
ATOM 1954 N N . ALA C 1 61 ? 10.124 11.649 41.204 1.00 24.70 58 ALA C N 1
ATOM 1955 C CA . ALA C 1 61 ? 10.387 12.021 42.586 1.00 26.17 58 ALA C CA 1
ATOM 1956 C C . ALA C 1 61 ? 11.878 12.081 42.884 1.00 31.32 58 ALA C C 1
ATOM 1957 O O . ALA C 1 61 ? 12.329 12.836 43.747 1.00 31.16 58 ALA C O 1
ATOM 1959 N N . GLU C 1 62 ? 12.657 11.264 42.190 1.00 32.37 59 GLU C N 1
ATOM 1960 C CA . GLU C 1 62 ? 14.073 11.253 42.478 1.00 33.89 59 GLU C CA 1
ATOM 1961 C C . GLU C 1 62 ? 14.724 12.442 41.834 1.00 29.18 59 GLU C C 1
ATOM 1962 O O . GLU C 1 62 ? 15.559 13.093 42.448 1.00 32.48 59 GLU C O 1
ATOM 1968 N N . ALA C 1 63 ? 14.347 12.712 40.589 1.00 29.24 60 ALA C N 1
ATOM 1969 C CA . ALA C 1 63 ? 14.984 13.772 39.812 1.00 33.21 60 ALA C CA 1
ATOM 1970 C C . ALA C 1 63 ? 14.655 15.140 40.412 1.00 35.56 60 ALA C C 1
ATOM 1971 O O . ALA C 1 63 ? 15.475 16.050 40.348 1.00 34.71 60 ALA C O 1
ATOM 1973 N N . THR C 1 64 ? 13.454 15.274 40.983 1.00 31.77 61 THR C N 1
ATOM 1974 C CA . THR C 1 64 ? 13.043 16.524 41.630 1.00 37.09 61 THR C CA 1
ATOM 1975 C C . THR C 1 64 ? 13.418 16.608 43.107 1.00 40.64 61 THR C C 1
ATOM 1976 O O . THR C 1 64 ? 13.244 17.656 43.721 1.00 45.30 61 THR C O 1
ATOM 1980 N N . GLY C 1 65 ? 13.918 15.516 43.682 1.00 37.13 62 GLY C N 1
ATOM 1981 C CA . GLY C 1 65 ? 14.363 15.540 45.068 1.00 36.90 62 GLY C CA 1
ATOM 1982 C C . GLY C 1 65 ? 13.289 15.293 46.122 1.00 36.32 62 GLY C C 1
ATOM 1983 O O . GLY C 1 65 ? 13.579 15.288 47.314 1.00 41.00 62 GLY C O 1
ATOM 1984 N N . ALA C 1 66 ? 12.051 15.092 45.688 1.00 34.57 63 ALA C N 1
ATOM 1985 C CA . ALA C 1 66 ? 10.975 14.676 46.583 1.00 36.03 63 ALA C CA 1
ATOM 1986 C C . ALA C 1 66 ? 11.317 13.378 47.301 1.00 34.85 63 ALA C C 1
ATOM 1987 O O . ALA C 1 66 ? 10.913 13.175 48.435 1.00 43.41 63 ALA C O 1
ATOM 1989 N N . TYR C 1 67 ? 12.067 12.505 46.644 1.00 38.24 64 TYR C N 1
ATOM 1990 C CA . TYR C 1 67 ? 12.381 11.192 47.217 1.00 42.04 64 TYR C CA 1
ATOM 1991 C C . TYR C 1 67 ? 13.860 10.836 47.162 1.00 38.33 64 TYR C C 1
ATOM 1992 O O . TYR C 1 67 ? 14.449 10.736 46.094 1.00 39.43 64 TYR C O 1
ATOM 2001 N N . VAL C 1 68 ? 14.454 10.663 48.329 1.00 39.95 65 VAL C N 1
ATOM 2002 C CA . VAL C 1 68 ? 15.799 10.125 48.434 1.00 46.05 65 VAL C CA 1
ATOM 2003 C C . VAL C 1 68 ? 15.759 8.717 49.026 1.00 52.55 65 VAL C C 1
ATOM 2004 O O . VAL C 1 68 ? 15.223 8.519 50.130 1.00 48.88 65 VAL C O 1
ATOM 2008 N N . PRO C 1 69 ? 16.321 7.735 48.292 1.00 48.73 66 PRO C N 1
ATOM 2009 C CA . PRO C 1 69 ? 16.301 6.354 48.781 1.00 48.08 66 PRO C CA 1
ATOM 2010 C C . PRO C 1 69 ? 16.826 6.339 50.204 1.00 46.18 66 PRO C C 1
ATOM 2011 O O . PRO C 1 69 ? 17.833 6.991 50.492 1.00 41.60 66 PRO C O 1
ATOM 2015 N N . GLY C 1 70 ? 16.101 5.670 51.092 1.00 48.43 67 GLY C N 1
ATOM 2016 C CA . GLY C 1 70 ? 16.574 5.412 52.441 1.00 55.72 67 GLY C CA 1
ATOM 2017 C C . GLY C 1 70 ? 16.277 6.536 53.422 1.00 56.42 67 GLY C C 1
ATOM 2018 O O . GLY C 1 70 ? 16.217 6.307 54.627 1.00 60.25 67 GLY C O 1
ATOM 2019 N N . ARG C 1 71 ? 16.107 7.752 52.907 1.00 61.21 68 ARG C N 1
ATOM 2020 C CA . ARG C 1 71 ? 15.659 8.886 53.720 1.00 56.80 68 ARG C CA 1
ATOM 2021 C C . ARG C 1 71 ? 14.142 8.888 53.876 1.00 53.31 68 ARG C C 1
ATOM 2022 O O . ARG C 1 71 ? 13.613 9.226 54.931 1.00 56.43 68 ARG C O 1
ATOM 2030 N N . ASP C 1 72 ? 13.443 8.515 52.812 1.00 50.34 69 ASP C N 1
ATOM 2031 C CA . ASP C 1 72 ? 11.995 8.628 52.791 1.00 54.02 69 ASP C CA 1
ATOM 2032 C C . ASP C 1 72 ? 11.349 7.264 52.624 1.00 53.57 69 ASP C C 1
ATOM 2033 O O . ASP C 1 72 ? 11.856 6.412 51.899 1.00 51.22 69 ASP C O 1
ATOM 2038 N N . LYS C 1 73 ? 10.223 7.061 53.293 1.00 51.63 70 LYS C N 1
ATOM 2039 C CA . LYS C 1 73 ? 9.427 5.871 53.056 1.00 58.20 70 LYS C CA 1
ATOM 2040 C C . LYS C 1 73 ? 8.840 5.999 51.670 1.00 50.90 70 LYS C C 1
ATOM 2041 O O . LYS C 1 73 ? 8.275 7.030 51.326 1.00 51.08 70 LYS C O 1
ATOM 2043 N N . PRO C 1 74 ? 8.975 4.950 50.860 1.00 49.41 71 PRO C N 1
ATOM 2044 C CA . PRO C 1 74 ? 8.355 5.029 49.537 1.00 50.71 71 PRO C CA 1
ATOM 2045 C C . PRO C 1 74 ? 6.875 5.366 49.679 1.00 49.99 71 PRO C C 1
ATOM 2046 O O . PRO C 1 74 ? 6.184 4.710 50.467 1.00 51.34 71 PRO C O 1
ATOM 2050 N N . ASP C 1 75 ? 6.391 6.371 48.952 1.00 50.45 72 ASP C N 1
ATOM 2051 C CA . ASP C 1 75 ? 4.952 6.578 48.881 1.00 50.05 72 ASP C CA 1
ATOM 2052 C C . ASP C 1 75 ? 4.527 6.673 47.424 1.00 47.18 72 ASP C C 1
ATOM 2053 O O . ASP C 1 75 ? 4.662 7.720 46.804 1.00 47.74 72 ASP C O 1
ATOM 2058 N N . LEU C 1 76 ? 3.881 5.637 46.912 1.00 47.88 73 LEU C N 1
ATOM 2059 C CA . LEU C 1 76 ? 3.497 5.664 45.514 1.00 43.99 73 LEU C CA 1
ATOM 2060 C C . LEU C 1 76 ? 2.375 6.681 45.278 1.00 49.24 73 LEU C C 1
ATOM 2061 O O . LEU C 1 76 ? 2.451 7.461 44.336 1.00 49.84 73 LEU C O 1
ATOM 2066 N N . PRO C 1 77 ? 1.340 6.685 46.146 1.00 56.28 74 PRO C N 1
ATOM 2067 C CA . PRO C 1 77 ? 0.194 7.596 45.983 1.00 53.58 74 PRO C CA 1
ATOM 2068 C C . PRO C 1 77 ? 0.594 9.070 45.820 1.00 49.11 74 PRO C C 1
ATOM 2069 O O . PRO C 1 77 ? 0.075 9.762 44.945 1.00 51.75 74 PRO C O 1
ATOM 2073 N N . THR C 1 78 ? 1.515 9.529 46.658 1.00 44.77 75 THR C N 1
ATOM 2074 C CA . THR C 1 78 ? 2.011 10.892 46.621 1.00 44.48 75 THR C CA 1
ATOM 2075 C C . THR C 1 78 ? 2.847 11.166 45.366 1.00 49.82 75 THR C C 1
ATOM 2076 O O . THR C 1 78 ? 2.765 12.241 44.760 1.00 50.14 75 THR C O 1
ATOM 2080 N N . TRP C 1 79 ? 3.667 10.191 44.996 1.00 44.44 76 TRP C N 1
ATOM 2081 C CA . TRP C 1 79 ? 4.452 10.271 43.784 1.00 41.99 76 TRP C CA 1
ATOM 2082 C C . TRP C 1 79 ? 3.538 10.483 42.595 1.00 39.59 76 TRP C C 1
ATOM 2083 O O . TRP C 1 79 ? 3.738 11.408 41.822 1.00 41.04 76 TRP C O 1
ATOM 2094 N N . LYS C 1 80 ? 2.532 9.623 42.462 1.00 40.18 77 LYS C N 1
ATOM 2095 C CA . LYS C 1 80 ? 1.510 9.754 41.426 1.00 42.21 77 LYS C CA 1
ATOM 2096 C C . LYS C 1 80 ? 0.812 11.134 41.437 1.00 49.07 77 LYS C C 1
ATOM 2097 O O . LYS C 1 80 ? 0.617 11.747 40.380 1.00 43.23 77 LYS C O 1
ATOM 2101 N N A ARG C 1 81 ? 0.428 11.603 42.627 0.51 47.31 78 ARG C N 1
ATOM 2102 N N B ARG C 1 81 ? 0.458 11.603 42.630 0.49 47.30 78 ARG C N 1
ATOM 2103 C CA A ARG C 1 81 ? -0.172 12.932 42.775 0.51 47.57 78 ARG C CA 1
ATOM 2104 C CA B ARG C 1 81 ? -0.176 12.906 42.811 0.49 47.56 78 ARG C CA 1
ATOM 2105 C C A ARG C 1 81 ? 0.785 14.012 42.291 0.51 44.81 78 ARG C C 1
ATOM 2106 C C B ARG C 1 81 ? 0.744 14.052 42.378 0.49 44.82 78 ARG C C 1
ATOM 2107 O O A ARG C 1 81 ? 0.452 14.797 41.408 0.51 43.66 78 ARG C O 1
ATOM 2108 O O B ARG C 1 81 ? 0.345 14.918 41.605 0.49 43.74 78 ARG C O 1
ATOM 2123 N N . ASN C 1 82 ? 1.975 14.046 42.881 1.00 44.87 79 ASN C N 1
ATOM 2124 C CA . ASN C 1 82 ? 2.971 15.046 42.515 1.00 42.29 79 ASN C CA 1
ATOM 2125 C C . ASN C 1 82 ? 3.347 15.015 41.024 1.00 44.55 79 ASN C C 1
ATOM 2126 O O . ASN C 1 82 ? 3.602 16.049 40.424 1.00 42.83 79 ASN C O 1
ATOM 2131 N N . PHE C 1 83 ? 3.361 13.834 40.421 1.00 42.86 80 PHE C N 1
ATOM 2132 C CA . PHE C 1 83 ? 3.663 13.722 38.998 1.00 42.62 80 PHE C CA 1
ATOM 2133 C C . PHE C 1 83 ? 2.523 14.283 38.138 1.00 41.42 80 PHE C C 1
ATOM 2134 O O . PHE C 1 83 ? 2.756 14.997 37.167 1.00 36.88 80 PHE C O 1
ATOM 2142 N N . ARG C 1 84 ? 1.290 13.938 38.487 1.00 42.84 81 ARG C N 1
ATOM 2143 C CA . ARG C 1 84 ? 0.132 14.449 37.762 1.00 45.79 81 ARG C CA 1
ATOM 2144 C C . ARG C 1 84 ? 0.072 15.965 37.909 1.00 43.72 81 ARG C C 1
ATOM 2145 O O . ARG C 1 84 ? -0.152 16.693 36.946 1.00 43.28 81 ARG C O 1
ATOM 2153 N N . SER C 1 85 ? 0.278 16.428 39.134 1.00 40.98 82 SER C N 1
ATOM 2154 C CA . SER C 1 85 ? 0.323 17.849 39.412 1.00 42.25 82 SER C CA 1
ATOM 2155 C C . SER C 1 85 ? 1.366 18.568 38.545 1.00 46.89 82 SER C C 1
ATOM 2156 O O . SER C 1 85 ? 1.055 19.579 37.913 1.00 50.02 82 SER C O 1
ATOM 2159 N N . ALA C 1 86 ? 2.593 18.043 38.498 1.00 45.83 83 ALA C N 1
ATOM 2160 C CA . ALA C 1 86 ? 3.662 18.648 37.694 1.00 39.45 83 ALA C CA 1
ATOM 2161 C C . ALA C 1 86 ? 3.346 18.679 36.196 1.00 39.41 83 ALA C C 1
ATOM 2162 O O . ALA C 1 86 ? 3.733 19.608 35.503 1.00 40.90 83 ALA C O 1
ATOM 2164 N N . MET C 1 87 ? 2.654 17.660 35.701 1.00 36.20 84 MET C N 1
ATOM 2165 C CA . MET C 1 87 ? 2.247 17.617 34.302 1.00 39.55 84 MET C CA 1
ATOM 2166 C C . MET C 1 87 ? 1.198 18.691 34.020 1.00 47.44 84 MET C C 1
ATOM 2167 O O . MET C 1 87 ? 1.098 19.194 32.898 1.00 39.40 84 MET C O 1
ATOM 2172 N N . ASN C 1 88 ? 0.383 18.997 35.032 1.00 46.50 85 ASN C N 1
ATOM 2173 C CA . ASN C 1 88 ? -0.687 19.989 34.899 1.00 45.55 85 ASN C CA 1
ATOM 2174 C C . ASN C 1 88 ? -0.341 21.419 35.321 1.00 44.36 85 ASN C C 1
ATOM 2175 O O . ASN C 1 88 ? -1.121 22.329 35.070 1.00 45.42 85 ASN C O 1
ATOM 2180 N N . ARG C 1 89 ? 0.815 21.621 35.951 1.00 44.39 86 ARG C N 1
ATOM 2181 C CA . ARG C 1 89 ? 1.181 22.949 36.456 1.00 42.44 86 ARG C CA 1
ATOM 2182 C C . ARG C 1 89 ? 1.128 23.985 35.338 1.00 45.25 86 ARG C C 1
ATOM 2183 O O . ARG C 1 89 ? 0.684 25.117 35.524 1.00 46.23 86 ARG C O 1
ATOM 2185 N N . LYS C 1 90 ? 1.573 23.583 34.161 1.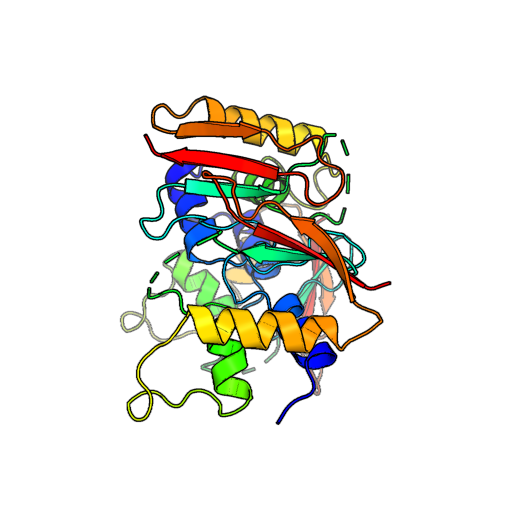00 42.13 87 LYS C N 1
ATOM 2186 C CA . LYS C 1 90 ? 1.524 24.469 33.016 1.00 44.81 87 LYS C CA 1
ATOM 2187 C C . LYS C 1 90 ? 0.913 23.742 31.838 1.00 43.20 87 LYS C C 1
ATOM 2188 O O . LYS C 1 90 ? 0.871 22.517 31.795 1.00 49.29 87 LYS C O 1
ATOM 2194 N N . GLU C 1 91 ? 0.480 24.515 30.860 1.00 46.09 88 GLU C N 1
ATOM 2195 C CA . GLU C 1 91 ? -0.221 24.013 29.691 1.00 43.55 88 GLU C CA 1
ATOM 2196 C C . GLU C 1 91 ? 0.668 23.120 28.821 1.00 42.46 88 GLU C C 1
ATOM 2197 O O . GLU C 1 91 ? 1.888 23.105 28.959 1.00 44.43 88 GLU C O 1
ATOM 2199 N N . GLY C 1 92 ? 0.024 22.383 27.926 1.00 41.78 89 GLY C N 1
ATOM 2200 C CA . GLY C 1 92 ? 0.708 21.625 26.894 1.00 47.20 89 GLY C CA 1
ATOM 2201 C C . GLY C 1 92 ? 0.660 20.110 26.926 1.00 42.15 89 GLY C C 1
ATOM 2202 O O . GLY C 1 92 ? 1.012 19.481 25.935 1.00 41.47 89 GLY C O 1
ATOM 2203 N N . LEU C 1 93 ? 0.177 19.527 28.017 1.00 37.87 90 LEU C N 1
ATOM 2204 C CA . LEU C 1 93 ? -0.216 18.119 28.009 1.00 46.50 90 LEU C CA 1
ATOM 2205 C C . LEU C 1 93 ? -1.731 18.000 28.136 1.00 46.03 90 LEU C C 1
ATOM 2206 O O . LEU C 1 93 ? -2.346 18.673 28.961 1.00 52.48 90 LEU C O 1
ATOM 2211 N N . ARG C 1 94 ? -2.324 17.140 27.319 1.00 47.65 91 ARG C N 1
ATOM 2212 C CA . ARG C 1 94 ? -3.760 16.875 27.374 1.00 51.06 91 ARG C CA 1
ATOM 2213 C C . ARG C 1 94 ? -3.980 15.385 27.603 1.00 53.56 91 ARG C C 1
ATOM 2214 O O . ARG C 1 94 ? -3.423 14.562 26.871 1.00 51.03 91 ARG C O 1
ATOM 2222 N N . LEU C 1 95 ? -4.791 15.015 28.592 1.00 50.05 92 LEU C N 1
ATOM 2223 C CA . LEU C 1 95 ? -5.014 13.591 28.803 1.00 48.22 92 LEU C CA 1
ATOM 2224 C C . LEU C 1 95 ? -6.029 13.107 27.771 1.00 50.84 92 LEU C C 1
ATOM 2225 O O . LEU C 1 95 ? -7.192 13.501 27.801 1.00 57.60 92 LEU C O 1
ATOM 2230 N N . ALA C 1 96 ? -5.594 12.229 26.870 1.00 50.85 93 ALA C N 1
ATOM 2231 C CA . ALA C 1 96 ? -6.481 11.739 25.824 1.00 48.30 93 ALA C CA 1
ATOM 2232 C C . ALA C 1 96 ? -7.195 10.410 26.096 1.00 47.04 93 ALA C C 1
ATOM 2233 O O . ALA C 1 96 ? -8.120 10.046 25.366 1.00 50.11 93 ALA C O 1
ATOM 2235 N N . GLU C 1 97 ? -6.758 9.672 27.113 1.00 44.23 94 GLU C N 1
ATOM 2236 C CA . GLU C 1 97 ? -7.418 8.409 27.461 1.00 47.59 94 GLU C CA 1
ATOM 2237 C C . GLU C 1 97 ? -7.217 8.050 28.926 1.00 46.21 94 GLU C C 1
ATOM 2238 O O . GLU C 1 97 ? -6.121 8.234 29.451 1.00 49.90 94 GLU C O 1
ATOM 2244 N N . ASP C 1 98 ? -8.227 7.491 29.586 1.00 49.47 95 ASP C N 1
ATOM 2245 C CA . ASP C 1 98 ? -7.962 6.920 30.900 1.00 50.25 95 ASP C CA 1
ATOM 2246 C C . ASP C 1 98 ? -8.461 5.481 30.914 1.00 53.15 95 ASP C C 1
ATOM 2247 O O . ASP C 1 98 ? -9.666 5.205 30.935 1.00 51.03 95 ASP C O 1
ATOM 2252 N N . ARG C 1 99 ? -7.485 4.579 30.891 1.00 51.01 96 ARG C N 1
ATOM 2253 C CA . ARG C 1 99 ? -7.628 3.140 31.076 1.00 46.24 96 ARG C CA 1
ATOM 2254 C C . ARG C 1 99 ? -7.249 2.691 32.482 1.00 48.48 96 ARG C C 1
ATOM 2255 O O . ARG C 1 99 ? -7.018 1.509 32.728 1.00 54.96 96 ARG C O 1
ATOM 2260 N N . SER C 1 100 ? -7.042 3.659 33.361 1.00 47.83 97 SER C N 1
ATOM 2261 C CA . SER C 1 100 ? -6.449 3.407 34.667 1.00 47.06 97 SER C CA 1
ATOM 2262 C C . SER C 1 100 ? -7.113 2.286 35.471 1.00 49.86 97 SER C C 1
ATOM 2263 O O . SER C 1 100 ? -6.499 1.746 36.387 1.00 52.78 97 SER C O 1
ATOM 2266 N N . LYS C 1 101 ? -8.369 1.961 35.183 1.00 51.06 98 LYS C N 1
ATOM 2267 C CA . LYS C 1 101 ? -9.027 0.876 35.924 1.00 56.57 98 LYS C CA 1
ATOM 2268 C C . LYS C 1 101 ? -9.029 -0.502 35.250 1.00 54.01 98 LYS C C 1
ATOM 2269 O O . LYS C 1 101 ? -9.526 -1.471 35.822 1.00 55.10 98 LYS C O 1
ATOM 2275 N N . ASP C 1 102 ? -8.462 -0.587 34.049 1.00 49.73 99 ASP C N 1
ATOM 2276 C CA . ASP C 1 102 ? -8.420 -1.838 33.291 1.00 50.39 99 ASP C CA 1
ATOM 2277 C C . ASP C 1 102 ? -7.618 -2.956 33.974 1.00 52.69 99 ASP C C 1
ATOM 2278 O O . ASP C 1 102 ? -6.513 -2.729 34.477 1.00 47.99 99 ASP C O 1
ATOM 2283 N N . PRO C 1 103 ? -8.188 -4.171 34.001 1.00 51.71 100 PRO C N 1
ATOM 2284 C CA . PRO C 1 103 ? -7.596 -5.366 34.618 1.00 54.05 100 PRO C CA 1
ATOM 2285 C C . PRO C 1 103 ? -6.381 -5.944 33.869 1.00 48.78 100 PRO C C 1
ATOM 2286 O O . PRO C 1 103 ? -5.533 -6.580 34.488 1.00 49.11 100 PRO C O 1
ATOM 2290 N N . HIS C 1 104 ? -6.318 -5.737 32.555 1.00 47.00 101 HIS C N 1
ATOM 2291 C CA . HIS C 1 104 ? -5.289 -6.338 31.701 1.00 46.53 101 HIS C CA 1
ATOM 2292 C C . HIS C 1 104 ? -3.960 -5.560 31.686 1.00 44.58 101 HIS C C 1
ATOM 2293 O O . HIS C 1 104 ? -2.915 -6.065 32.097 1.00 42.57 101 HIS C O 1
ATOM 2300 N N . ASP C 1 105 ? -4.015 -4.338 31.173 1.00 41.61 102 ASP C N 1
ATOM 2301 C CA . ASP C 1 105 ? -2.889 -3.429 31.202 1.00 38.78 102 ASP C CA 1
ATOM 2302 C C . ASP C 1 105 ? -3.371 -2.031 31.527 1.00 41.88 102 ASP C C 1
ATOM 2303 O O . ASP C 1 105 ? -3.618 -1.239 30.621 1.00 39.43 102 ASP C O 1
ATOM 2308 N N . PRO C 1 106 ? -3.533 -1.724 32.820 1.00 38.43 103 PRO C N 1
ATOM 2309 C CA . PRO C 1 106 ? -3.985 -0.375 33.192 1.00 42.16 103 PRO C CA 1
ATOM 2310 C C . PRO C 1 106 ? -2.993 0.720 32.755 1.00 41.81 103 PRO C C 1
ATOM 2311 O O . PRO C 1 106 ? -1.799 0.632 33.067 1.00 39.52 103 PRO C O 1
ATOM 2315 N N . HIS C 1 107 ? -3.500 1.745 32.066 1.00 41.71 104 HIS C N 1
ATOM 2316 C CA . HIS C 1 107 ? -2.674 2.846 31.561 1.00 44.50 104 HIS C CA 1
ATOM 2317 C C . HIS C 1 107 ? -3.454 4.158 31.334 1.00 45.24 104 HIS C C 1
ATOM 2318 O O . HIS C 1 107 ? -4.668 4.147 31.139 1.00 43.38 104 HIS C O 1
ATOM 2325 N N . LYS C 1 108 ? -2.743 5.283 31.333 1.00 44.50 105 LYS C N 1
ATOM 2326 C CA . LYS C 1 108 ? -3.285 6.532 30.788 1.00 43.89 105 LYS C CA 1
ATOM 2327 C C . LYS C 1 108 ? -2.551 6.911 29.504 1.00 40.33 105 LYS C C 1
ATOM 2328 O O . LYS C 1 108 ? -1.372 6.609 29.347 1.00 42.54 105 LYS C O 1
ATOM 2334 N N . ILE C 1 109 ? -3.249 7.550 28.576 1.00 38.13 106 ILE C N 1
ATOM 2335 C CA . ILE C 1 109 ? -2.611 8.041 27.363 1.00 36.59 106 ILE C CA 1
ATOM 2336 C C . ILE C 1 109 ? -2.578 9.572 27.341 1.00 43.87 106 ILE C C 1
ATOM 2337 O O . ILE C 1 109 ? -3.621 10.228 27.477 1.00 44.60 106 ILE C O 1
ATOM 2342 N N . TYR C 1 110 ? -1.387 10.142 27.165 1.00 39.45 107 TYR C N 1
ATOM 2343 C CA . TYR C 1 110 ? -1.237 11.601 27.120 1.00 39.78 107 TYR C CA 1
ATOM 2344 C C . TYR C 1 110 ? -0.843 12.183 25.755 1.00 42.65 107 TYR C C 1
ATOM 2345 O O . TYR C 1 110 ? -0.197 11.526 24.931 1.00 40.20 107 TYR C O 1
ATOM 2354 N N . GLU C 1 111 ? -1.257 13.422 25.513 1.00 45.81 108 GLU C N 1
ATOM 2355 C CA . GLU C 1 111 ? -0.955 14.071 24.245 1.00 43.97 108 GLU C CA 1
ATOM 2356 C C . GLU C 1 111 ? -0.386 15.458 24.492 1.00 42.54 108 GLU C C 1
ATOM 2357 O O . GLU C 1 111 ? -0.928 16.214 25.293 1.00 41.74 108 GLU C O 1
ATOM 2363 N N . PHE C 1 112 ? 0.725 15.761 23.820 1.00 43.80 109 PHE C N 1
ATOM 2364 C CA . PHE C 1 112 ? 1.324 17.094 23.825 1.00 45.47 109 PHE C CA 1
ATOM 2365 C C . PHE C 1 112 ? 0.514 17.937 22.866 1.00 43.94 109 PHE C C 1
ATOM 2366 O O . PHE C 1 112 ? 0.459 17.629 21.676 1.00 43.92 109 PHE C O 1
ATOM 2374 N N . VAL C 1 113 ? -0.088 19.012 23.364 1.00 43.70 110 VAL C N 1
ATOM 2375 C CA . VAL C 1 113 ? -0.967 19.837 22.532 1.00 46.73 110 VAL C CA 1
ATOM 2376 C C . VAL C 1 113 ? -0.521 21.292 22.476 1.00 47.40 110 VAL C C 1
ATOM 2377 O O . VAL C 1 113 ? -0.449 21.877 21.399 1.00 52.38 110 VAL C O 1
#

Foldseek 3Di:
DDACVVVLLVCAVVPPFPQWYQDDPVRFKTKDQAACVRPGDLVVVCVVVVVDDPPVDDDDRVVSVVVNVVSQVPDPQKDWPDFQRHDPPTGMTMIGGD/DDQVVVVLLVCAVVVPFPQWYQPDPVRFKTKDQAACVRPGDLVVVCVVVVVDDPPVDDDDSVVSVVVSVVSQVVPDQKDWPDFQNHPPPTGITMIGGD/DDQLPVVLLVCAVVVPFPQWYQPDPVRFKTKDQALVRPGPLVVVCVVVVVDDPPVDDDDSVVSVVVSVCSVVVDDFKDWDDFQNNPPPGGITMIGGD